Protein AF-A0A359M001-F1 (afdb_monomer)

Radius of gyration: 18.65 Å; Cα contacts (8 Å, |Δi|>4): 215; chains: 1; bounding box: 52×40×59 Å

Secondary structure (DSSP, 8-state):
--HHHHHHHHHHHHHHHHHHHHHHT----SHHHHHHHHHHHHHHHHHHHHHHHHHHHHHHH-TTHHHHHHHTHHHHHHHHHHHHHHHHHHHHH-TTTHHHHHHHHHHHHHHHHHHHHHHTTHHHHTTGGGGGGG-HHHHHHHHHHHHHHHHHHHHHHH------SHHHHHHHHHHHHHHHHHHHHHHHHHHHHHHHHHTPPTT--

Structure (mmCIF, N/CA/C/O backbone):
data_AF-A0A359M001-F1
#
_entry.id   AF-A0A359M001-F1
#
loop_
_atom_site.group_PDB
_atom_site.id
_atom_site.type_symbol
_atom_site.label_atom_id
_atom_site.label_alt_id
_atom_site.label_comp_id
_atom_site.label_asym_id
_atom_site.label_entity_id
_atom_site.label_seq_id
_atom_site.pdbx_PDB_ins_code
_atom_site.Cartn_x
_atom_site.Cartn_y
_atom_site.Cartn_z
_atom_site.occupancy
_atom_site.B_iso_or_equiv
_atom_site.auth_seq_id
_atom_site.auth_comp_id
_atom_site.auth_asym_id
_atom_site.auth_atom_id
_atom_site.pdbx_PDB_model_num
ATOM 1 N N . MET A 1 1 ? -17.999 -0.613 -2.189 1.00 66.75 1 MET A N 1
ATOM 2 C CA . MET A 1 1 ? -16.845 0.296 -2.366 1.00 66.75 1 MET A CA 1
ATOM 3 C C . MET A 1 1 ? -17.350 1.522 -3.107 1.00 66.75 1 MET A C 1
ATOM 5 O O . MET A 1 1 ? -18.042 1.337 -4.099 1.00 66.75 1 MET A O 1
ATOM 9 N N . THR A 1 2 ? -17.122 2.743 -2.617 1.00 82.50 2 THR A N 1
ATOM 10 C CA . THR A 1 2 ? -17.603 3.950 -3.314 1.00 82.50 2 THR A CA 1
ATOM 11 C C . THR A 1 2 ? -16.672 4.276 -4.484 1.00 82.50 2 THR A C 1
ATOM 13 O O . THR A 1 2 ? -15.452 4.200 -4.342 1.00 82.50 2 THR A O 1
ATOM 16 N N . LYS A 1 3 ? -17.233 4.655 -5.643 1.00 86.25 3 LYS A N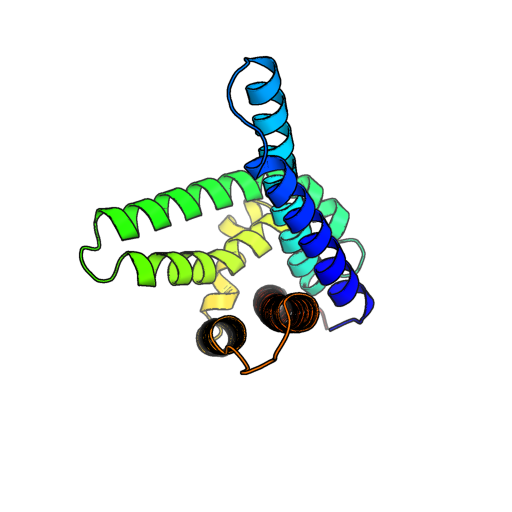 1
ATOM 17 C CA . LYS A 1 3 ? -16.453 4.996 -6.853 1.00 86.25 3 LYS A CA 1
ATOM 18 C C . LYS A 1 3 ? -15.385 6.062 -6.567 1.00 86.25 3 LYS A C 1
ATOM 20 O O . LYS A 1 3 ? -14.255 5.945 -7.021 1.00 86.25 3 LYS A O 1
ATOM 25 N N . ARG A 1 4 ? -15.735 7.057 -5.744 1.00 86.00 4 ARG A N 1
ATOM 26 C CA . ARG A 1 4 ? -14.845 8.151 -5.320 1.00 86.00 4 ARG A CA 1
ATOM 27 C C . ARG A 1 4 ? -13.606 7.669 -4.562 1.00 86.00 4 ARG A C 1
ATOM 29 O O . ARG A 1 4 ? -12.516 8.143 -4.840 1.00 86.00 4 ARG A O 1
ATOM 36 N N . LEU A 1 5 ? -13.767 6.728 -3.632 1.00 84.62 5 LEU A N 1
ATOM 37 C CA . LEU A 1 5 ? -12.661 6.207 -2.824 1.00 84.62 5 LEU A CA 1
ATOM 38 C C . LEU A 1 5 ? -11.684 5.395 -3.678 1.00 84.62 5 LEU A C 1
ATOM 40 O O . LEU A 1 5 ? -10.474 5.549 -3.553 1.00 84.62 5 LEU A O 1
ATOM 44 N N . TRP A 1 6 ? -12.220 4.559 -4.570 1.00 88.44 6 TRP A N 1
ATOM 45 C CA . TRP A 1 6 ? -11.399 3.805 -5.514 1.00 88.44 6 TRP A CA 1
ATOM 46 C C . TRP A 1 6 ? -10.626 4.738 -6.448 1.00 88.44 6 TRP A C 1
ATOM 48 O O . TRP A 1 6 ? -9.433 4.544 -6.640 1.00 88.44 6 TRP A O 1
ATOM 58 N N . LEU A 1 7 ? -11.273 5.789 -6.965 1.00 89.12 7 LEU A N 1
ATOM 59 C CA . LEU A 1 7 ? -10.617 6.757 -7.842 1.00 89.12 7 LEU A CA 1
ATOM 60 C C . LEU A 1 7 ? -9.532 7.554 -7.104 1.00 89.12 7 LEU A C 1
ATOM 62 O O . LEU A 1 7 ? -8.444 7.726 -7.640 1.00 89.12 7 LEU A O 1
ATOM 66 N N . ALA A 1 8 ? -9.782 7.967 -5.857 1.00 87.62 8 ALA A N 1
ATOM 67 C CA . ALA A 1 8 ? -8.770 8.608 -5.016 1.00 87.62 8 ALA A CA 1
ATOM 68 C C . ALA A 1 8 ? -7.552 7.698 -4.791 1.00 87.62 8 ALA A C 1
ATOM 70 O O . ALA A 1 8 ? -6.419 8.156 -4.881 1.00 87.62 8 ALA A O 1
ATOM 71 N N . GLN A 1 9 ? -7.777 6.402 -4.564 1.00 87.31 9 GLN A N 1
ATOM 72 C CA . GLN A 1 9 ? -6.713 5.405 -4.442 1.00 87.31 9 GLN A CA 1
ATOM 73 C C . GLN A 1 9 ? -5.961 5.183 -5.757 1.00 87.31 9 GLN A C 1
ATOM 75 O O . GLN A 1 9 ? -4.734 5.167 -5.760 1.00 87.31 9 GLN A O 1
ATOM 80 N N . ALA A 1 10 ? -6.667 5.051 -6.878 1.00 86.75 10 ALA A N 1
ATOM 81 C CA . ALA A 1 10 ? -6.055 4.840 -8.185 1.00 86.75 10 ALA A CA 1
ATOM 82 C C . ALA A 1 10 ? -5.212 6.044 -8.629 1.00 86.75 10 ALA A C 1
ATOM 84 O O . ALA A 1 10 ? -4.085 5.862 -9.083 1.00 86.75 10 ALA A O 1
ATOM 85 N N . VAL A 1 11 ? -5.729 7.264 -8.462 1.00 90.31 11 VAL A N 1
ATOM 86 C CA . VAL A 1 11 ? -5.010 8.503 -8.795 1.00 90.31 11 VAL A CA 1
ATOM 87 C C . VAL A 1 11 ? -3.874 8.750 -7.805 1.00 90.31 11 VAL A C 1
ATOM 89 O O . VAL A 1 11 ? -2.756 9.024 -8.224 1.00 90.31 11 VAL A O 1
ATOM 92 N N . GLY A 1 12 ? -4.125 8.599 -6.502 1.00 88.12 12 GLY A N 1
ATOM 93 C CA . GLY A 1 12 ? -3.117 8.794 -5.461 1.00 88.12 12 GLY A CA 1
ATOM 94 C C . GLY A 1 12 ? -1.917 7.863 -5.626 1.00 88.12 12 GLY A C 1
ATOM 95 O O . GLY A 1 12 ? -0.785 8.335 -5.644 1.00 88.12 12 GLY A O 1
ATOM 96 N N . ASN A 1 13 ? -2.148 6.563 -5.836 1.00 87.38 13 ASN A N 1
ATOM 97 C CA . ASN A 1 13 ? -1.062 5.610 -6.086 1.00 87.38 13 ASN A CA 1
ATOM 98 C C . ASN A 1 13 ? -0.334 5.886 -7.412 1.00 87.38 13 ASN A C 1
ATOM 100 O O . ASN A 1 13 ? 0.868 5.658 -7.488 1.00 87.38 13 ASN A O 1
ATOM 104 N N . ALA A 1 14 ? -1.010 6.423 -8.435 1.00 87.31 14 ALA A N 1
ATOM 105 C CA . ALA A 1 14 ? -0.371 6.749 -9.710 1.00 87.31 14 ALA A CA 1
ATOM 106 C C . ALA A 1 14 ? 0.551 7.967 -9.566 1.00 87.31 14 ALA A C 1
ATOM 108 O O . ALA A 1 14 ? 1.674 7.954 -10.065 1.00 87.31 14 ALA A O 1
ATOM 109 N N . LEU A 1 15 ? 0.109 8.989 -8.826 1.00 90.94 15 LEU A N 1
ATOM 110 C CA . LEU A 1 15 ? 0.936 10.144 -8.478 1.00 90.94 15 LEU A CA 1
ATOM 111 C C . LEU A 1 15 ? 2.137 9.729 -7.624 1.00 90.94 15 LEU A C 1
ATOM 113 O O . LEU A 1 15 ? 3.252 10.161 -7.894 1.00 90.94 15 LEU A O 1
ATOM 117 N N . LEU A 1 16 ? 1.927 8.852 -6.639 1.00 87.81 16 LEU A N 1
ATOM 118 C CA . LEU A 1 16 ? 3.002 8.298 -5.813 1.00 87.81 16 LEU A CA 1
ATOM 119 C C . LEU A 1 16 ? 3.996 7.472 -6.631 1.00 87.81 16 LEU A C 1
ATOM 121 O O . LEU A 1 16 ? 5.196 7.595 -6.415 1.00 87.81 16 LEU A O 1
ATOM 125 N N . ALA A 1 17 ? 3.521 6.674 -7.588 1.00 85.00 17 ALA A N 1
ATOM 126 C CA . ALA A 1 17 ? 4.381 5.923 -8.495 1.00 85.00 17 ALA A CA 1
ATOM 127 C C . ALA A 1 17 ? 5.192 6.854 -9.407 1.00 85.00 17 ALA A C 1
ATOM 129 O O . ALA A 1 17 ? 6.388 6.639 -9.581 1.00 85.00 17 ALA A O 1
ATOM 130 N N . GLY A 1 18 ? 4.576 7.915 -9.938 1.00 86.56 18 GLY A N 1
ATOM 131 C CA . GLY A 1 18 ? 5.282 8.947 -10.702 1.00 86.56 18 GLY A CA 1
ATOM 132 C C . GLY A 1 18 ? 6.333 9.675 -9.861 1.00 86.56 18 GLY A C 1
ATOM 133 O O . GLY A 1 18 ? 7.456 9.877 -10.314 1.00 86.56 18 GLY A O 1
ATOM 134 N N . LEU A 1 19 ? 6.008 9.997 -8.608 1.00 88.12 19 LEU A N 1
ATOM 135 C CA . LEU A 1 19 ? 6.945 10.611 -7.671 1.00 88.12 19 LEU A CA 1
ATOM 136 C C . LEU A 1 19 ? 8.107 9.670 -7.332 1.00 88.12 19 LEU A C 1
ATOM 138 O O . LEU A 1 19 ? 9.255 10.098 -7.326 1.00 88.12 19 LEU A O 1
ATOM 142 N N . ALA A 1 20 ? 7.823 8.386 -7.104 1.00 83.50 20 ALA A N 1
ATOM 143 C CA . ALA A 1 20 ? 8.833 7.361 -6.864 1.00 83.50 20 ALA A CA 1
ATOM 144 C C . ALA A 1 20 ? 9.723 7.133 -8.095 1.00 83.50 20 ALA A C 1
ATOM 146 O O . ALA A 1 20 ? 10.922 6.932 -7.950 1.00 83.50 20 ALA A O 1
ATOM 147 N N . TRP A 1 21 ? 9.165 7.210 -9.305 1.00 85.00 21 TRP A N 1
ATOM 148 C CA . TRP A 1 21 ? 9.941 7.151 -10.542 1.00 85.00 21 TRP A CA 1
ATOM 149 C C . TRP A 1 21 ? 10.928 8.317 -10.645 1.00 85.00 21 TRP A C 1
ATOM 151 O O . TRP A 1 21 ? 12.108 8.100 -10.904 1.00 85.00 21 TRP A O 1
ATOM 161 N N . VAL A 1 22 ? 10.461 9.546 -10.393 1.00 86.75 22 VAL A N 1
ATOM 162 C CA . VAL A 1 22 ? 11.329 10.734 -10.352 1.00 86.75 22 VAL A CA 1
ATOM 163 C C . VAL A 1 22 ? 12.397 10.577 -9.274 1.00 86.75 22 VAL A C 1
ATOM 165 O O . VAL A 1 22 ? 13.566 10.832 -9.534 1.00 86.75 22 VAL A O 1
ATOM 168 N N . TRP A 1 23 ? 12.005 10.107 -8.090 1.00 85.12 23 TRP A N 1
ATOM 169 C CA . TRP A 1 23 ? 12.902 9.869 -6.965 1.00 85.12 23 TRP A CA 1
ATOM 170 C C . TRP A 1 23 ? 14.027 8.880 -7.298 1.00 85.12 23 TRP A C 1
ATOM 172 O O . TRP A 1 23 ? 15.185 9.176 -7.032 1.00 85.12 23 TRP A O 1
ATOM 182 N N . LEU A 1 24 ? 13.707 7.747 -7.933 1.00 83.88 24 LEU A N 1
ATOM 183 C CA . LEU A 1 24 ? 14.686 6.728 -8.335 1.00 83.88 24 LEU A CA 1
ATOM 184 C C . LEU A 1 24 ? 15.579 7.161 -9.508 1.00 83.88 24 LEU A C 1
ATOM 186 O O . LEU A 1 24 ? 16.625 6.557 -9.730 1.00 83.88 24 LEU A O 1
ATOM 190 N N . GLY A 1 25 ? 15.158 8.163 -10.282 1.00 82.88 25 GLY A N 1
ATOM 191 C CA . GLY A 1 25 ? 15.925 8.706 -11.404 1.00 82.88 25 GLY A CA 1
ATOM 192 C C . GLY A 1 25 ? 16.955 9.767 -11.009 1.00 82.88 25 GLY A C 1
ATOM 193 O O . GLY A 1 25 ? 17.728 10.197 -11.865 1.00 82.88 25 GLY A O 1
ATOM 194 N N . LEU A 1 26 ? 16.967 10.213 -9.750 1.00 83.75 26 LEU A N 1
ATOM 195 C CA . LEU A 1 26 ? 17.959 11.164 -9.256 1.00 83.75 26 LEU A CA 1
ATOM 196 C C . LEU A 1 26 ? 19.292 10.451 -9.007 1.00 83.75 26 LEU A C 1
ATOM 198 O O . LEU A 1 26 ? 19.346 9.430 -8.328 1.00 83.75 26 LEU A O 1
ATOM 202 N N . GLY A 1 27 ? 20.374 10.996 -9.563 1.00 74.31 27 GLY A N 1
ATOM 203 C CA . GLY A 1 27 ? 21.730 10.581 -9.209 1.00 74.31 27 GLY A CA 1
ATOM 204 C C . GLY A 1 27 ? 22.169 11.237 -7.901 1.00 74.31 27 GLY A C 1
ATOM 205 O O . GLY A 1 27 ? 21.876 12.409 -7.683 1.00 74.31 27 GLY A O 1
ATOM 206 N N . ASP A 1 28 ? 22.893 10.501 -7.058 1.00 75.62 28 ASP A N 1
ATOM 207 C CA . ASP A 1 28 ? 23.444 11.000 -5.791 1.00 75.62 28 ASP A CA 1
ATOM 208 C C . ASP A 1 28 ? 24.873 11.546 -5.994 1.00 75.62 28 ASP A C 1
ATOM 210 O O . ASP A 1 28 ? 25.845 11.000 -5.472 1.00 75.62 28 ASP A O 1
ATOM 214 N N . ALA A 1 29 ? 25.027 12.595 -6.807 1.00 79.00 29 ALA A N 1
ATOM 215 C CA . ALA A 1 29 ? 26.331 13.217 -7.069 1.00 79.00 29 ALA A CA 1
ATOM 216 C C . ALA A 1 29 ? 26.629 14.397 -6.126 1.00 79.00 29 ALA A C 1
ATOM 218 O O . ALA A 1 29 ? 27.790 14.672 -5.824 1.00 79.00 29 ALA A O 1
ATOM 219 N N . GLU A 1 30 ? 25.594 15.088 -5.639 1.00 88.00 30 GLU A N 1
ATOM 220 C CA . GLU A 1 30 ? 25.725 16.314 -4.847 1.00 88.00 30 GLU A CA 1
ATOM 221 C C . GLU A 1 30 ? 24.838 16.316 -3.588 1.00 88.00 30 GLU A C 1
ATOM 223 O O . GLU A 1 30 ? 23.773 15.704 -3.532 1.00 88.00 30 GLU A O 1
ATOM 228 N N . ILE A 1 31 ? 25.245 17.065 -2.555 1.00 87.31 31 ILE A N 1
ATOM 229 C CA . ILE A 1 31 ? 24.546 17.113 -1.252 1.00 87.31 31 ILE A CA 1
ATOM 230 C C . ILE A 1 31 ? 23.104 17.636 -1.377 1.00 87.31 31 ILE A C 1
ATOM 232 O O . ILE A 1 31 ? 22.208 17.169 -0.675 1.00 87.31 31 ILE A O 1
ATOM 236 N N . TRP A 1 32 ? 22.839 18.589 -2.275 1.00 82.31 32 TRP A N 1
ATOM 237 C CA . TRP A 1 32 ? 21.470 19.071 -2.489 1.00 82.31 32 TRP A CA 1
ATOM 238 C C . TRP A 1 32 ? 20.588 18.010 -3.165 1.00 82.31 32 TRP A C 1
ATOM 240 O O . TRP A 1 32 ? 19.391 17.961 -2.887 1.00 82.31 32 TRP A O 1
ATOM 250 N N . GLN A 1 33 ? 21.168 17.124 -3.988 1.00 82.25 33 GLN A N 1
ATOM 251 C CA . GLN A 1 33 ? 20.448 15.987 -4.568 1.00 82.25 33 GLN A CA 1
ATOM 252 C C . GLN A 1 33 ? 20.047 15.010 -3.465 1.00 82.25 33 GLN A C 1
ATOM 254 O O . GLN A 1 33 ? 18.887 14.619 -3.421 1.00 82.25 33 GLN A O 1
ATOM 259 N N . LEU A 1 34 ? 20.927 14.743 -2.489 1.00 82.50 34 LEU A N 1
ATOM 260 C CA . LEU A 1 34 ? 20.574 13.961 -1.295 1.00 82.50 34 LEU A CA 1
ATOM 261 C C . LEU A 1 34 ? 19.403 14.583 -0.520 1.00 82.50 34 LEU A C 1
ATOM 263 O O . LEU A 1 34 ? 18.500 13.867 -0.085 1.00 82.50 34 LEU A O 1
ATOM 267 N N . ALA A 1 35 ? 19.382 15.911 -0.363 1.00 86.31 35 ALA A N 1
ATOM 268 C CA . ALA A 1 35 ? 18.279 16.599 0.306 1.00 86.31 35 ALA A CA 1
ATOM 269 C C . ALA A 1 35 ? 16.952 16.444 -0.461 1.00 86.31 35 ALA A C 1
ATOM 271 O O . ALA A 1 35 ? 15.920 16.152 0.147 1.00 86.31 35 ALA A O 1
ATOM 272 N N . ILE A 1 36 ? 16.967 16.575 -1.791 1.00 84.38 36 ILE A N 1
ATOM 273 C CA . ILE A 1 36 ? 15.779 16.357 -2.631 1.00 84.38 36 ILE A CA 1
ATOM 274 C C . ILE A 1 36 ? 15.335 14.896 -2.586 1.00 84.38 36 ILE A C 1
ATOM 276 O O . ILE A 1 36 ? 14.148 14.630 -2.401 1.00 84.38 36 ILE A O 1
ATOM 280 N N . THR A 1 37 ? 16.267 13.952 -2.692 1.00 84.19 37 THR A N 1
ATOM 281 C CA . THR A 1 37 ? 16.011 12.515 -2.566 1.00 84.19 37 THR A CA 1
ATOM 282 C C . THR A 1 37 ? 15.359 12.204 -1.216 1.00 84.19 37 THR A C 1
ATOM 284 O O . THR A 1 37 ? 14.370 11.473 -1.165 1.00 84.19 37 THR A O 1
ATOM 287 N N . ALA A 1 38 ? 15.824 12.807 -0.120 1.00 83.81 38 ALA A N 1
ATOM 288 C CA . ALA A 1 38 ? 15.216 12.638 1.198 1.00 83.81 38 ALA A CA 1
ATOM 289 C C . ALA A 1 38 ? 13.784 13.201 1.265 1.00 83.81 38 ALA A C 1
ATOM 291 O O . ALA A 1 38 ? 12.882 12.531 1.773 1.00 83.81 38 ALA A O 1
ATOM 292 N N . VAL A 1 39 ? 13.551 14.402 0.725 1.00 86.81 39 VAL A N 1
ATOM 293 C CA . VAL A 1 39 ? 12.217 15.027 0.694 1.00 86.81 39 VAL A CA 1
ATOM 294 C C . VAL A 1 39 ? 11.244 14.207 -0.153 1.00 86.81 39 VAL A C 1
ATOM 296 O O . VAL A 1 39 ? 10.137 13.919 0.301 1.00 86.81 39 VAL A O 1
ATOM 299 N N . LEU A 1 40 ? 11.649 13.779 -1.351 1.00 81.06 40 LEU A N 1
ATOM 300 C CA . LEU A 1 40 ? 10.820 12.960 -2.236 1.00 81.06 40 LEU A CA 1
ATOM 301 C C . LEU A 1 40 ? 10.502 11.601 -1.614 1.00 81.06 40 LEU A C 1
ATOM 303 O O . LEU A 1 40 ? 9.340 11.197 -1.603 1.00 81.06 40 LEU A O 1
ATOM 307 N N . GLY A 1 41 ? 11.499 10.932 -1.031 1.00 78.50 41 GLY A N 1
ATOM 308 C CA . GLY A 1 41 ? 11.294 9.684 -0.300 1.00 78.50 41 GLY A CA 1
ATOM 309 C C . GLY A 1 41 ? 10.291 9.857 0.843 1.00 78.50 41 GLY A C 1
ATOM 310 O O . GLY A 1 41 ? 9.350 9.070 0.972 1.00 78.50 41 GLY A O 1
ATOM 311 N N . LEU A 1 42 ? 10.418 10.936 1.625 1.00 84.19 42 LEU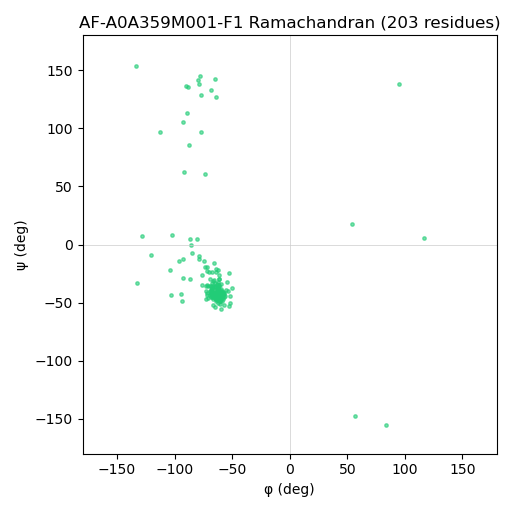 A N 1
ATOM 312 C CA . LEU A 1 42 ? 9.471 11.250 2.692 1.00 84.19 42 LEU A CA 1
ATOM 313 C C . LEU A 1 42 ? 8.063 11.499 2.143 1.00 84.19 42 LEU A C 1
ATOM 315 O O . LEU A 1 42 ? 7.102 10.975 2.697 1.00 84.19 42 LEU A O 1
ATOM 319 N N . MET A 1 43 ? 7.920 12.245 1.046 1.00 82.94 43 MET A N 1
ATOM 320 C CA . MET A 1 43 ? 6.625 12.486 0.402 1.00 82.94 43 MET A CA 1
ATOM 321 C C . MET A 1 43 ? 5.980 11.190 -0.100 1.00 82.94 43 MET A C 1
ATOM 323 O O . MET A 1 43 ? 4.783 10.993 0.117 1.00 82.94 43 MET A O 1
ATOM 327 N N . VAL A 1 44 ? 6.755 10.289 -0.715 1.00 80.06 44 VAL A N 1
ATOM 328 C CA . VAL A 1 44 ? 6.263 8.981 -1.173 1.00 80.06 44 VAL A CA 1
ATOM 329 C C . VAL A 1 44 ? 5.762 8.157 0.012 1.00 80.06 44 VAL A C 1
ATOM 331 O O . VAL A 1 44 ? 4.644 7.636 -0.022 1.00 80.06 44 VAL A O 1
ATOM 334 N N . VAL A 1 45 ? 6.552 8.068 1.084 1.00 80.44 45 VAL A N 1
ATOM 335 C CA . VAL A 1 45 ? 6.203 7.297 2.285 1.00 80.44 45 VAL A CA 1
ATOM 336 C C . VAL A 1 45 ? 4.982 7.891 2.985 1.00 80.44 45 VAL A C 1
ATOM 338 O O . VAL A 1 45 ? 3.993 7.194 3.207 1.00 80.44 45 VAL A O 1
ATOM 341 N N . CYS A 1 46 ? 5.016 9.184 3.298 1.00 82.19 46 CYS A N 1
ATOM 342 C CA . CYS A 1 46 ? 3.933 9.896 3.968 1.00 82.19 46 CYS A CA 1
ATOM 343 C C . CYS A 1 46 ? 2.641 9.861 3.152 1.00 82.19 46 CYS A C 1
ATOM 345 O O . CYS A 1 46 ? 1.584 9.534 3.688 1.00 82.19 46 CYS A O 1
ATOM 347 N N . GLY A 1 47 ? 2.717 10.139 1.850 1.00 84.44 47 GLY A N 1
ATOM 348 C CA . GLY A 1 47 ? 1.561 10.090 0.963 1.00 84.44 47 GLY A CA 1
ATOM 349 C C . GLY A 1 47 ? 0.973 8.683 0.870 1.00 84.44 47 GLY A C 1
ATOM 350 O O . GLY A 1 47 ? -0.244 8.532 0.963 1.00 84.44 47 GLY A O 1
ATOM 351 N N . SER A 1 48 ? 1.819 7.650 0.801 1.00 82.88 48 SER A N 1
ATOM 352 C CA . SER A 1 48 ? 1.373 6.254 0.861 1.00 82.88 48 SER A CA 1
ATOM 353 C C . SER A 1 48 ? 0.637 5.980 2.170 1.00 82.88 48 SER A C 1
ATOM 355 O O . SER A 1 48 ? -0.517 5.556 2.161 1.00 82.88 48 SER A O 1
ATOM 357 N N . LEU A 1 49 ? 1.265 6.242 3.318 1.00 82.25 49 LEU A N 1
ATOM 358 C CA . LEU A 1 49 ? 0.668 5.992 4.632 1.00 82.25 49 LEU A CA 1
ATOM 359 C C . LEU A 1 49 ? -0.653 6.745 4.817 1.00 82.25 49 LEU A C 1
ATOM 361 O O . LEU A 1 49 ? -1.622 6.167 5.310 1.00 82.25 49 LEU A O 1
ATOM 365 N N . TRP A 1 50 ? -0.725 7.995 4.362 1.00 85.31 50 TRP A N 1
ATOM 366 C CA . TRP A 1 50 ? -1.943 8.794 4.405 1.00 85.31 50 TRP A CA 1
ATOM 367 C C . TRP A 1 50 ? -3.060 8.208 3.533 1.00 85.31 50 TRP A C 1
ATOM 369 O O . TRP A 1 50 ? -4.190 8.072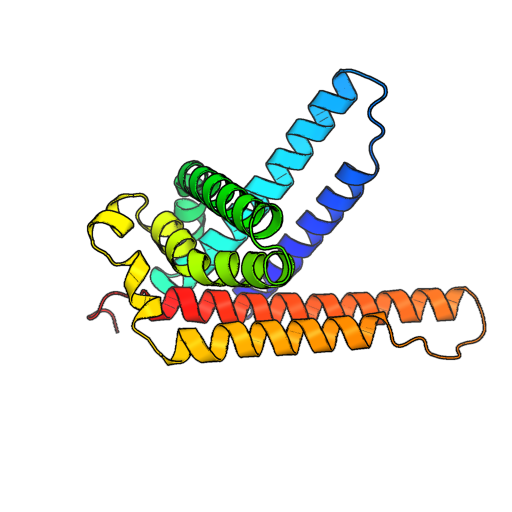 4.002 1.00 85.31 50 TRP A O 1
ATOM 379 N N . LEU A 1 51 ? -2.754 7.794 2.301 1.00 86.19 51 LEU A N 1
ATOM 380 C CA . LEU A 1 51 ? -3.719 7.197 1.374 1.00 86.19 51 LEU A CA 1
ATOM 381 C C . LEU A 1 51 ? -4.308 5.891 1.944 1.00 86.19 51 LEU A C 1
ATOM 383 O O . LEU A 1 51 ? -5.527 5.674 1.939 1.00 86.19 51 LEU A O 1
ATOM 387 N N . HIS A 1 52 ? -3.444 5.041 2.509 1.00 82.94 52 HIS A N 1
ATOM 388 C CA . HIS A 1 52 ? -3.820 3.787 3.164 1.00 82.94 52 HIS A CA 1
ATOM 389 C C . HIS A 1 52 ? -4.628 4.020 4.443 1.00 82.94 52 HIS A C 1
ATOM 391 O O . HIS A 1 52 ? -5.730 3.480 4.593 1.00 82.94 52 HIS A O 1
ATOM 397 N N . GLY A 1 53 ? -4.112 4.862 5.341 1.00 80.19 53 GLY A N 1
ATOM 398 C CA . GLY A 1 53 ? -4.754 5.233 6.598 1.00 80.19 53 GLY A CA 1
ATOM 399 C C . GLY A 1 53 ? -6.122 5.866 6.371 1.00 80.19 53 GLY A C 1
ATOM 400 O O . GLY A 1 53 ? -7.102 5.446 6.981 1.00 80.19 53 GLY A O 1
ATOM 401 N N . GLY A 1 54 ? -6.219 6.801 5.424 1.00 82.94 54 GLY A N 1
ATOM 402 C CA . GLY A 1 54 ? -7.455 7.492 5.057 1.00 82.94 54 GLY A CA 1
ATOM 403 C C . GLY A 1 54 ? -8.513 6.546 4.503 1.00 82.94 54 GLY A C 1
ATOM 404 O O . GLY A 1 54 ? -9.698 6.700 4.792 1.00 82.94 54 GLY A O 1
ATOM 405 N N . THR A 1 55 ? -8.098 5.501 3.789 1.00 84.62 55 THR A N 1
ATOM 406 C CA . THR A 1 55 ? -9.007 4.480 3.254 1.00 84.62 55 THR A CA 1
ATOM 407 C C . THR A 1 55 ? -9.541 3.558 4.338 1.00 84.62 55 THR A C 1
ATOM 409 O O . THR A 1 55 ? -10.754 3.363 4.429 1.00 84.62 55 THR A O 1
ATOM 412 N N . MET A 1 56 ? -8.671 3.049 5.212 1.00 79.94 56 MET A N 1
ATOM 413 C CA . MET A 1 56 ? -9.096 2.241 6.360 1.00 79.94 56 MET A CA 1
ATOM 414 C C . MET A 1 56 ? -10.004 3.041 7.297 1.00 79.94 56 MET A C 1
ATOM 416 O O . MET A 1 56 ? -11.064 2.563 7.706 1.00 79.94 56 MET A O 1
ATOM 420 N N . ALA A 1 57 ? -9.627 4.289 7.576 1.00 79.12 57 ALA A N 1
ATOM 421 C CA . ALA A 1 57 ? -10.408 5.198 8.391 1.00 79.12 57 ALA A CA 1
ATOM 422 C C . ALA A 1 57 ? -11.750 5.544 7.721 1.00 79.12 57 ALA A C 1
ATOM 424 O O . ALA A 1 57 ? -12.759 5.605 8.413 1.00 79.12 57 ALA A O 1
ATOM 425 N N . SER A 1 58 ? -11.816 5.677 6.391 1.00 82.12 58 SER A N 1
ATOM 426 C CA . SER A 1 58 ? -13.077 5.922 5.669 1.00 82.12 58 SER A CA 1
ATOM 427 C C . SER A 1 58 ? -14.068 4.770 5.823 1.00 82.12 58 SER A C 1
ATOM 429 O O . SER A 1 58 ? -15.265 5.000 5.985 1.00 82.12 58 SER A O 1
ATOM 431 N N . PHE A 1 59 ? -13.583 3.524 5.817 1.00 78.94 59 PHE A N 1
ATOM 432 C CA . PHE A 1 59 ? -14.427 2.350 6.051 1.00 78.94 59 PHE A CA 1
ATOM 433 C C . PHE A 1 59 ? -14.856 2.180 7.516 1.00 78.94 59 PHE A C 1
ATOM 435 O O . PHE A 1 59 ? -15.836 1.480 7.766 1.00 78.94 59 PHE A O 1
ATOM 442 N N . ARG A 1 60 ? -14.157 2.814 8.469 1.00 74.00 60 ARG A N 1
ATOM 443 C CA . ARG A 1 60 ? -14.493 2.791 9.905 1.00 74.00 60 ARG A CA 1
ATOM 444 C C . ARG A 1 60 ? -15.353 3.973 10.359 1.00 74.00 60 ARG A C 1
ATOM 446 O O . ARG A 1 60 ? -16.268 3.770 11.146 1.00 74.00 60 ARG A O 1
ATOM 453 N N . LEU A 1 61 ? -15.041 5.184 9.897 1.00 73.62 61 LEU A N 1
ATOM 454 C CA . LEU A 1 61 ? -15.528 6.460 10.441 1.00 73.62 61 LEU A CA 1
ATOM 455 C C . LEU A 1 61 ? -16.307 7.319 9.426 1.00 73.62 61 LEU A C 1
ATOM 457 O O . LEU A 1 61 ? -16.883 8.332 9.811 1.00 73.62 61 LEU A O 1
ATOM 461 N N . GLY A 1 62 ? -16.326 6.957 8.139 1.00 73.88 62 GLY A N 1
ATOM 462 C CA . GLY A 1 62 ? -16.989 7.746 7.093 1.00 73.88 62 GLY A CA 1
ATOM 463 C C . GLY A 1 62 ? -16.139 8.903 6.540 1.00 73.88 62 GLY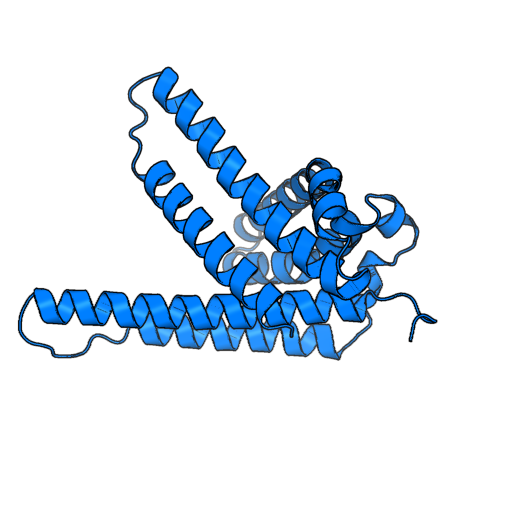 A C 1
ATOM 464 O O . GLY A 1 62 ? -14.912 8.850 6.541 1.00 73.88 62 GLY A O 1
ATOM 465 N N . ALA A 1 63 ? -16.780 9.946 5.999 1.00 62.91 63 ALA A N 1
ATOM 466 C CA . ALA A 1 63 ? -16.133 10.958 5.147 1.00 62.91 63 ALA A CA 1
ATOM 467 C C . ALA A 1 63 ? -15.096 11.867 5.850 1.00 62.91 63 ALA A C 1
ATOM 469 O O . ALA A 1 63 ? -14.190 12.373 5.193 1.00 62.91 63 ALA A O 1
ATOM 470 N N . THR A 1 64 ? -15.171 12.045 7.174 1.00 64.50 64 THR A N 1
ATOM 471 C CA . THR A 1 64 ? -14.257 12.905 7.965 1.00 64.50 64 THR A CA 1
ATOM 472 C C . THR A 1 64 ? -12.908 12.244 8.291 1.00 64.50 64 THR A C 1
ATOM 474 O O . THR A 1 64 ? -12.074 12.796 9.011 1.00 64.50 64 THR A O 1
ATOM 477 N N . ALA A 1 65 ? -12.673 11.050 7.753 1.00 71.31 65 ALA A N 1
ATOM 478 C CA . ALA A 1 65 ? -11.578 10.164 8.119 1.00 71.31 65 ALA A CA 1
ATOM 479 C C . ALA A 1 65 ? -10.190 10.558 7.581 1.00 71.31 65 ALA A C 1
ATOM 481 O O . ALA A 1 65 ? -9.176 10.220 8.191 1.00 71.31 65 ALA A O 1
ATOM 482 N N . TRP A 1 66 ? -10.125 11.283 6.463 1.00 76.81 66 TRP A N 1
ATOM 483 C CA . TRP A 1 66 ? -8.860 11.610 5.790 1.00 76.81 66 TRP A CA 1
ATOM 484 C C . TRP A 1 66 ? -7.989 12.585 6.589 1.00 76.81 66 TRP A C 1
ATOM 486 O O . TRP A 1 66 ? -6.769 12.433 6.623 1.00 76.81 66 TRP A O 1
ATOM 496 N N . GLY A 1 67 ? -8.611 13.541 7.289 1.00 76.50 67 GLY A N 1
ATOM 497 C CA . GLY A 1 67 ? -7.898 14.468 8.172 1.00 76.50 67 GLY A CA 1
ATOM 498 C C . GLY A 1 67 ? -7.301 13.769 9.395 1.00 76.50 67 GLY A C 1
ATOM 499 O O . GLY A 1 67 ? -6.163 14.034 9.767 1.00 76.50 67 GLY A O 1
ATOM 500 N N . ARG A 1 68 ? -8.016 12.797 9.980 1.00 73.75 68 ARG A N 1
ATOM 501 C CA . ARG A 1 68 ? -7.490 12.005 11.108 1.00 73.75 68 ARG A CA 1
ATOM 502 C C . ARG A 1 68 ? -6.327 11.111 10.692 1.00 73.75 68 ARG A C 1
ATOM 504 O O . ARG A 1 68 ? -5.355 11.013 11.431 1.00 73.75 68 ARG A O 1
ATOM 511 N N . ALA A 1 69 ? -6.389 10.532 9.494 1.00 76.88 69 ALA A N 1
ATOM 512 C CA . ALA A 1 69 ? -5.279 9.757 8.953 1.00 76.88 69 ALA A CA 1
ATOM 513 C C . ALA A 1 69 ? -4.006 10.603 8.773 1.00 76.88 69 ALA A C 1
ATOM 515 O O . ALA A 1 69 ? -2.912 10.100 9.010 1.00 76.88 69 ALA A O 1
ATOM 516 N N . ALA A 1 70 ? -4.138 11.887 8.414 1.00 80.44 70 ALA A N 1
ATOM 517 C CA . ALA A 1 70 ? -3.000 12.806 8.341 1.00 80.44 70 ALA A CA 1
ATOM 518 C C . ALA A 1 70 ? -2.406 13.097 9.730 1.00 80.44 70 ALA A C 1
ATOM 520 O O . ALA A 1 70 ? -1.193 13.142 9.887 1.00 80.44 70 ALA A O 1
ATOM 521 N N . LEU A 1 71 ? -3.239 13.223 10.765 1.00 80.44 71 LEU A N 1
ATOM 522 C CA . LEU A 1 71 ? -2.764 13.387 12.146 1.00 80.44 71 LEU A CA 1
ATOM 523 C C . LEU A 1 71 ? -2.116 12.111 12.707 1.00 80.44 71 LEU A C 1
ATOM 525 O O . LEU A 1 71 ? -1.298 12.175 13.621 1.00 80.44 71 LEU A O 1
ATOM 529 N N . ALA A 1 72 ? -2.462 10.948 12.154 1.00 80.81 72 ALA A N 1
ATOM 530 C CA . ALA A 1 72 ? -1.902 9.662 12.548 1.00 80.81 72 ALA A CA 1
ATOM 531 C C . ALA A 1 72 ? -0.580 9.312 11.842 1.00 80.81 72 ALA A C 1
ATOM 533 O O . ALA A 1 72 ? -0.003 8.263 12.134 1.00 80.81 72 ALA A O 1
ATOM 534 N N . LEU A 1 73 ? -0.075 10.171 10.948 1.00 83.94 73 LEU A N 1
ATOM 535 C CA . LEU A 1 73 ? 1.155 9.933 10.186 1.00 83.94 73 LEU A CA 1
ATOM 536 C C . LEU A 1 73 ? 2.364 9.544 11.053 1.00 83.94 73 LEU A C 1
ATOM 538 O O . LEU A 1 73 ? 3.025 8.569 10.700 1.00 83.94 73 LEU A O 1
ATOM 542 N N . PRO A 1 74 ? 2.636 10.201 12.203 1.00 84.56 74 PRO A N 1
ATOM 543 C CA . PRO A 1 74 ? 3.752 9.808 13.064 1.00 84.56 74 PRO A CA 1
ATOM 544 C C . PRO A 1 74 ? 3.629 8.360 13.550 1.00 84.56 74 PRO A C 1
ATOM 546 O O . PRO A 1 74 ? 4.599 7.609 13.546 1.00 84.56 74 PRO A O 1
ATOM 549 N N . TRP A 1 75 ? 2.416 7.925 13.896 1.00 80.69 75 TRP A N 1
ATOM 550 C CA . TRP A 1 75 ? 2.163 6.553 14.335 1.00 80.69 75 TRP A CA 1
ATOM 551 C C . TRP A 1 75 ? 2.256 5.549 13.190 1.00 80.69 75 TRP A C 1
ATOM 553 O O . TRP A 1 75 ? 2.728 4.431 13.387 1.00 80.69 75 TRP A O 1
ATOM 563 N N . LEU A 1 76 ? 1.842 5.948 11.989 1.00 79.88 76 LEU A N 1
ATOM 564 C CA . LEU A 1 76 ? 1.990 5.137 10.786 1.00 79.88 76 LEU A CA 1
ATOM 565 C C . LEU A 1 76 ? 3.461 4.978 10.377 1.00 79.88 76 LEU A C 1
ATOM 567 O O . LEU A 1 76 ? 3.839 3.910 9.906 1.00 79.88 76 LEU A O 1
ATOM 571 N N . LEU A 1 77 ? 4.299 5.992 10.609 1.00 84.12 77 LEU A N 1
ATOM 572 C CA . LEU A 1 77 ? 5.748 5.904 10.418 1.00 84.12 77 LEU A CA 1
ATOM 573 C C . LEU A 1 77 ? 6.389 4.945 11.426 1.00 84.12 77 LEU A C 1
ATOM 575 O O . LEU A 1 77 ? 7.194 4.103 11.035 1.00 84.12 77 LEU A O 1
ATOM 579 N N . VAL A 1 78 ? 5.986 5.009 12.700 1.00 83.69 78 VAL A N 1
ATOM 580 C CA . VAL A 1 78 ? 6.426 4.042 13.724 1.00 83.69 78 VAL A CA 1
ATOM 581 C C . VAL A 1 78 ? 6.010 2.620 13.341 1.00 83.69 78 VAL A C 1
ATOM 583 O O . VAL A 1 78 ? 6.815 1.694 13.428 1.00 83.69 78 VAL A O 1
ATOM 586 N N . TRP A 1 79 ? 4.776 2.439 12.863 1.00 84.06 79 TRP A N 1
ATOM 587 C CA . TRP A 1 79 ? 4.306 1.150 12.358 1.00 84.06 79 TRP A CA 1
ATOM 588 C C . TRP A 1 79 ? 5.131 0.665 11.165 1.00 84.06 79 TRP A C 1
ATOM 590 O O . TRP A 1 79 ? 5.528 -0.497 11.137 1.00 84.06 79 TRP A O 1
ATOM 600 N N . LEU A 1 80 ? 5.421 1.544 10.203 1.00 83.38 80 LEU A N 1
ATOM 601 C CA . LEU A 1 80 ? 6.206 1.199 9.023 1.00 83.38 80 LEU A CA 1
ATOM 602 C C . LEU A 1 80 ? 7.624 0.776 9.411 1.00 83.38 80 LEU A C 1
ATOM 604 O O . LEU A 1 80 ? 8.111 -0.234 8.913 1.00 83.38 80 LEU A O 1
ATOM 608 N N . ALA A 1 81 ? 8.260 1.504 10.331 1.00 84.69 81 ALA A N 1
ATOM 609 C CA . ALA A 1 81 ? 9.576 1.158 10.854 1.00 84.69 81 ALA A CA 1
ATOM 610 C C . ALA A 1 81 ? 9.564 -0.212 11.550 1.00 84.69 81 ALA A C 1
ATOM 612 O O . ALA A 1 81 ? 10.437 -1.042 11.296 1.00 84.69 81 ALA A O 1
ATOM 613 N N . ALA A 1 82 ? 8.543 -0.490 12.368 1.00 82.44 82 ALA A N 1
ATOM 614 C CA . ALA A 1 82 ? 8.384 -1.785 13.025 1.00 82.44 82 ALA A CA 1
ATOM 615 C C . ALA A 1 82 ? 8.146 -2.926 12.019 1.00 82.44 82 ALA A C 1
ATOM 617 O O . ALA A 1 82 ? 8.768 -3.983 12.122 1.00 82.44 82 ALA A O 1
ATOM 618 N N . ALA A 1 83 ? 7.287 -2.710 11.019 1.00 80.50 83 ALA A N 1
ATOM 619 C CA . ALA A 1 83 ? 7.008 -3.683 9.967 1.00 80.50 83 ALA A CA 1
ATOM 620 C C . ALA A 1 83 ? 8.251 -3.959 9.107 1.00 80.50 83 ALA A C 1
ATOM 622 O O . ALA A 1 83 ? 8.548 -5.116 8.813 1.00 80.50 83 ALA A O 1
ATOM 623 N N . ALA A 1 84 ? 9.010 -2.917 8.759 1.00 83.56 84 ALA A N 1
ATOM 624 C CA . ALA A 1 84 ? 10.262 -3.034 8.021 1.00 83.56 84 ALA A CA 1
ATOM 625 C C . ALA A 1 84 ? 11.325 -3.797 8.823 1.00 83.56 84 ALA A C 1
ATOM 627 O O . ALA A 1 84 ? 11.955 -4.705 8.285 1.00 83.56 84 ALA A O 1
ATOM 628 N N . ALA A 1 85 ? 11.483 -3.498 10.117 1.00 82.88 85 ALA A N 1
ATOM 629 C CA . ALA A 1 85 ? 12.404 -4.218 10.995 1.00 82.88 85 ALA A CA 1
ATOM 630 C C . ALA A 1 85 ? 12.030 -5.704 11.128 1.00 82.88 85 ALA A C 1
ATOM 632 O O . ALA A 1 85 ? 12.898 -6.575 11.054 1.00 82.88 85 ALA A O 1
ATOM 633 N N . ALA A 1 86 ? 10.737 -6.010 11.264 1.00 78.94 86 ALA A N 1
ATOM 634 C CA . ALA A 1 86 ? 10.253 -7.383 11.350 1.00 78.94 86 ALA A CA 1
ATOM 635 C C . ALA A 1 86 ? 10.428 -8.148 10.026 1.00 78.94 86 ALA A C 1
ATOM 637 O O . ALA A 1 86 ? 10.879 -9.294 10.032 1.00 78.94 86 ALA A O 1
ATOM 638 N N . ALA A 1 87 ? 10.138 -7.510 8.889 1.00 79.31 87 ALA A N 1
ATOM 639 C CA . ALA A 1 87 ? 10.390 -8.065 7.561 1.00 79.31 87 ALA A CA 1
ATOM 640 C C . ALA A 1 87 ? 11.887 -8.324 7.332 1.00 79.31 87 ALA A C 1
ATOM 642 O O . ALA A 1 87 ? 12.267 -9.396 6.860 1.00 79.31 87 ALA A O 1
ATOM 643 N N . TRP A 1 88 ? 12.744 -7.379 7.722 1.00 81.69 88 TRP A N 1
ATOM 644 C CA . TRP A 1 88 ? 14.193 -7.529 7.646 1.00 81.69 88 TRP A CA 1
ATOM 645 C C . TRP A 1 88 ? 14.689 -8.697 8.502 1.00 81.69 88 TRP A C 1
ATOM 647 O O . TRP A 1 88 ? 15.445 -9.533 8.011 1.00 81.69 88 TRP A O 1
ATOM 657 N N . GLY A 1 89 ? 14.204 -8.822 9.741 1.00 80.62 89 GLY A N 1
ATOM 658 C CA . GLY A 1 89 ? 14.494 -9.971 10.598 1.00 80.62 89 GLY A CA 1
ATOM 659 C C . GLY A 1 89 ? 14.040 -11.293 9.971 1.00 80.62 89 GLY A C 1
ATOM 660 O O . GLY A 1 89 ? 14.813 -12.249 9.917 1.00 80.62 89 GLY A O 1
ATOM 661 N N . ALA A 1 90 ? 12.824 -11.344 9.419 1.00 79.56 90 ALA A N 1
ATOM 662 C CA . ALA A 1 90 ? 12.312 -12.534 8.742 1.00 79.56 90 ALA A CA 1
ATOM 663 C C . ALA A 1 90 ? 13.212 -12.960 7.572 1.00 79.56 90 ALA A C 1
ATOM 665 O O . ALA A 1 90 ? 13.527 -14.141 7.447 1.00 79.56 90 ALA A O 1
ATOM 666 N N . ILE A 1 91 ? 13.682 -12.012 6.758 1.00 79.38 91 ILE A N 1
ATOM 667 C CA . ILE A 1 91 ? 14.607 -12.279 5.647 1.00 79.38 91 ILE A CA 1
ATOM 668 C C . ILE A 1 91 ? 15.985 -12.708 6.165 1.00 79.38 91 ILE A C 1
ATOM 670 O O . ILE A 1 91 ? 16.564 -13.670 5.664 1.00 79.38 91 ILE A O 1
ATOM 674 N N . ARG A 1 92 ? 16.519 -12.014 7.177 1.00 81.00 92 ARG A N 1
ATOM 675 C CA . ARG A 1 92 ? 17.876 -12.240 7.690 1.00 81.00 92 ARG A CA 1
ATOM 676 C C . ARG A 1 92 ? 18.025 -13.589 8.387 1.00 81.00 92 ARG A C 1
ATOM 678 O O . ARG A 1 92 ? 19.073 -14.224 8.246 1.00 81.00 92 ARG A O 1
ATOM 685 N N . TYR A 1 93 ? 17.008 -13.998 9.142 1.00 79.69 93 TYR A N 1
ATOM 686 C CA . TYR A 1 93 ? 17.041 -15.192 9.988 1.00 79.69 93 TYR A CA 1
ATOM 687 C C . TYR A 1 93 ? 16.261 -16.378 9.393 1.00 79.69 93 TYR A C 1
ATOM 689 O O . TYR A 1 93 ? 16.567 -17.529 9.701 1.00 79.69 93 TYR A O 1
ATOM 697 N N . GLY A 1 94 ? 15.304 -16.140 8.490 1.00 68.69 94 GLY A N 1
ATOM 698 C CA . GLY A 1 94 ? 14.553 -17.182 7.788 1.00 68.69 94 GLY A CA 1
ATOM 699 C C . GLY A 1 94 ? 15.254 -17.645 6.511 1.00 68.69 94 GLY A C 1
ATOM 700 O O . GLY A 1 94 ? 14.920 -17.175 5.428 1.00 68.69 94 GLY A O 1
ATOM 701 N N . ARG A 1 95 ? 16.189 -18.603 6.621 1.00 62.53 95 ARG A N 1
ATOM 702 C CA . ARG A 1 95 ? 17.068 -19.073 5.519 1.00 62.53 95 ARG A CA 1
ATOM 703 C C . ARG A 1 95 ? 16.358 -19.515 4.224 1.00 62.53 95 ARG A C 1
ATOM 705 O O . ARG A 1 95 ? 16.985 -19.483 3.173 1.00 62.53 95 ARG A O 1
ATOM 712 N N . THR A 1 96 ? 15.090 -19.923 4.280 1.00 67.25 96 THR A N 1
ATOM 713 C CA . THR A 1 96 ? 14.312 -20.389 3.108 1.00 67.25 96 THR A CA 1
ATOM 714 C C . THR A 1 96 ? 12.922 -19.762 3.005 1.00 67.25 96 THR A C 1
ATOM 716 O O . THR A 1 96 ? 12.445 -19.502 1.904 1.00 67.25 96 THR A O 1
ATOM 719 N N . ALA A 1 97 ? 12.272 -19.471 4.136 1.00 68.88 97 ALA A N 1
ATOM 720 C CA . ALA A 1 97 ? 10.924 -18.898 4.164 1.00 68.88 97 ALA A CA 1
ATOM 721 C C . ALA A 1 97 ? 10.898 -17.365 4.308 1.00 68.88 97 ALA A C 1
ATOM 723 O O . ALA A 1 97 ? 9.861 -16.754 4.063 1.00 68.88 97 ALA A O 1
ATOM 724 N N . GLY A 1 98 ? 12.012 -16.727 4.683 1.00 68.38 98 GLY A N 1
ATOM 725 C CA . GLY A 1 98 ? 12.075 -15.298 5.013 1.00 68.38 98 GLY A CA 1
ATOM 726 C C . GLY A 1 98 ? 11.475 -14.356 3.960 1.00 68.38 98 GLY A C 1
ATOM 727 O O . GLY A 1 98 ? 10.603 -13.557 4.311 1.00 68.38 98 GLY A O 1
ATOM 728 N N . PRO A 1 99 ? 11.849 -14.480 2.671 1.00 72.75 99 PRO A N 1
ATOM 729 C CA . PRO A 1 99 ? 11.299 -13.646 1.598 1.00 72.75 99 PRO A CA 1
ATOM 730 C C . PRO A 1 99 ? 9.784 -13.788 1.411 1.00 72.75 99 PRO A C 1
ATOM 732 O O . PRO A 1 99 ? 9.120 -12.834 1.018 1.00 72.75 99 PRO A O 1
ATOM 735 N N . TRP A 1 100 ? 9.228 -14.961 1.721 1.00 71.31 100 TRP A N 1
ATOM 736 C CA . TRP A 1 100 ? 7.797 -15.247 1.600 1.00 71.31 100 TRP A CA 1
ATOM 737 C C . TRP A 1 100 ? 7.013 -14.838 2.855 1.00 71.31 100 TRP A C 1
ATOM 739 O O . TRP A 1 100 ? 5.852 -14.443 2.763 1.00 71.31 100 TRP A O 1
ATOM 749 N N . LEU A 1 101 ? 7.651 -14.883 4.029 1.00 71.88 101 LEU A N 1
ATOM 750 C CA . LEU A 1 101 ? 7.059 -14.480 5.307 1.00 71.88 101 LEU A CA 1
ATOM 751 C C . LEU A 1 101 ? 6.978 -12.962 5.461 1.00 71.88 101 LEU A C 1
ATOM 753 O O . LEU A 1 101 ? 6.007 -12.469 6.024 1.00 71.88 101 LEU A O 1
ATOM 757 N N . ALA A 1 102 ? 7.957 -12.217 4.944 1.00 73.50 102 ALA A N 1
ATOM 758 C CA . ALA A 1 102 ? 7.987 -10.758 5.016 1.00 73.50 102 ALA A CA 1
ATOM 759 C C . ALA A 1 102 ? 6.698 -10.078 4.491 1.00 73.50 102 ALA A C 1
ATOM 761 O O . ALA A 1 102 ? 6.090 -9.314 5.247 1.00 73.50 102 ALA A O 1
ATOM 762 N N . PRO A 1 103 ? 6.204 -10.362 3.267 1.00 69.38 103 PRO A N 1
ATOM 763 C CA . PRO A 1 103 ? 4.959 -9.767 2.782 1.00 69.38 103 PRO A CA 1
ATOM 764 C C . PRO A 1 103 ? 3.737 -10.245 3.574 1.00 69.38 103 PRO A C 1
ATOM 766 O O . PRO A 1 103 ? 2.830 -9.454 3.829 1.00 69.38 103 PRO A O 1
ATOM 769 N N . LEU A 1 104 ? 3.719 -11.507 4.016 1.00 71.62 104 LEU A N 1
ATOM 770 C CA . LEU A 1 104 ? 2.632 -12.040 4.840 1.00 71.62 104 LEU A CA 1
ATOM 771 C C . LEU A 1 104 ? 2.555 -11.312 6.187 1.00 71.62 104 LEU A C 1
ATOM 773 O O . LEU A 1 104 ? 1.470 -10.992 6.661 1.00 71.62 104 LEU A O 1
ATOM 777 N N . LEU A 1 105 ? 3.708 -11.006 6.778 1.00 76.12 105 LEU A N 1
ATOM 778 C CA . LEU A 1 105 ? 3.822 -10.301 8.046 1.00 76.12 105 LEU A CA 1
ATOM 779 C C . LEU A 1 105 ? 3.360 -8.845 7.920 1.00 76.12 105 LEU A C 1
ATOM 781 O O . LEU A 1 105 ? 2.629 -8.361 8.777 1.00 76.12 105 LEU A O 1
ATOM 785 N N . VAL A 1 106 ? 3.686 -8.169 6.815 1.00 72.94 106 VAL A N 1
ATOM 786 C CA . VAL A 1 106 ? 3.142 -6.835 6.510 1.00 72.94 106 VAL A CA 1
ATOM 787 C C . VAL A 1 106 ? 1.620 -6.889 6.331 1.00 72.94 106 VAL A C 1
ATOM 789 O O . VAL A 1 106 ? 0.912 -6.067 6.913 1.00 72.94 106 VAL A O 1
ATOM 792 N N . LEU A 1 107 ? 1.105 -7.886 5.598 1.00 70.88 107 LEU A N 1
ATOM 793 C CA . LEU A 1 107 ? -0.336 -8.131 5.438 1.00 70.88 107 LEU A CA 1
ATOM 794 C C . LEU A 1 107 ? -1.040 -8.387 6.772 1.00 70.88 107 LEU A C 1
ATOM 796 O O . LEU A 1 107 ? -2.139 -7.884 7.005 1.00 70.88 107 LEU A O 1
ATOM 800 N N . LEU A 1 108 ? -0.390 -9.126 7.666 1.00 72.19 108 LEU A N 1
ATOM 801 C CA . LEU A 1 108 ? -0.869 -9.365 9.018 1.00 72.19 108 LEU A CA 1
ATOM 802 C C . LEU A 1 108 ? -0.834 -8.078 9.843 1.00 72.19 108 LEU A C 1
ATOM 804 O O . LEU A 1 108 ? -1.754 -7.846 10.600 1.00 72.19 108 LEU A O 1
ATOM 808 N N . LEU A 1 109 ? 0.145 -7.190 9.680 1.00 76.94 109 LEU A N 1
ATOM 809 C CA . LEU A 1 109 ? 0.239 -5.950 10.459 1.00 76.94 109 LEU A CA 1
ATOM 810 C C . LEU A 1 109 ? -0.694 -4.818 9.976 1.00 76.94 109 LEU A C 1
ATOM 812 O O . LEU A 1 109 ? -0.855 -3.823 10.685 1.00 76.94 109 LEU A O 1
ATOM 816 N N . LEU A 1 110 ? -1.347 -4.946 8.818 1.00 75.19 110 LEU A N 1
ATOM 817 C CA . LEU A 1 110 ? -2.265 -3.936 8.258 1.00 75.19 110 LEU A CA 1
ATOM 818 C C . LEU A 1 110 ? -3.441 -3.528 9.172 1.00 75.19 110 LEU A C 1
ATOM 820 O O . LEU A 1 110 ? -3.699 -2.330 9.302 1.00 75.19 110 LEU A O 1
ATOM 824 N N . PRO A 1 111 ? -4.154 -4.456 9.839 1.00 74.25 111 PRO A N 1
ATOM 825 C CA . PRO A 1 111 ? -5.130 -4.139 10.880 1.00 74.25 111 PRO A CA 1
ATOM 826 C C . PRO A 1 111 ? -4.604 -3.185 11.955 1.00 74.25 111 PRO A C 1
ATOM 828 O O . PRO A 1 111 ? -5.327 -2.291 12.398 1.00 74.25 111 PRO A O 1
ATOM 831 N N . VAL A 1 112 ? -3.331 -3.336 12.335 1.00 76.25 112 VAL A N 1
ATOM 832 C CA . VAL A 1 112 ? -2.670 -2.464 13.311 1.00 76.25 112 VAL A CA 1
ATOM 833 C C . VAL A 1 112 ? -2.468 -1.066 12.732 1.00 76.25 112 VAL A C 1
ATOM 835 O O . VAL A 1 112 ? -2.788 -0.087 13.403 1.00 76.25 112 VAL A O 1
ATOM 838 N N . ALA A 1 113 ? -2.039 -0.954 11.471 1.00 74.94 113 ALA A N 1
ATOM 839 C CA . ALA A 1 113 ? -1.948 0.334 10.781 1.00 74.94 113 ALA A CA 1
ATOM 840 C C . ALA A 1 113 ? -3.308 1.045 10.716 1.00 74.94 113 ALA A C 1
ATOM 842 O O . ALA A 1 113 ? -3.403 2.234 11.009 1.00 74.94 113 ALA A O 1
ATOM 843 N N . GLY A 1 114 ? -4.382 0.317 10.392 1.00 70.75 114 GLY A N 1
ATOM 844 C CA . GLY A 1 114 ? -5.741 0.865 10.354 1.00 70.75 114 GLY A CA 1
ATOM 845 C C . GLY A 1 114 ? -6.255 1.321 11.718 1.00 70.75 114 GLY A C 1
ATOM 846 O O . GLY A 1 114 ? -6.994 2.301 11.808 1.00 70.75 114 GLY A O 1
ATOM 847 N N . ALA A 1 115 ? -5.843 0.639 12.785 1.00 74.31 115 ALA A N 1
ATOM 848 C CA . ALA A 1 115 ? -6.165 1.000 14.158 1.00 74.31 115 ALA A CA 1
ATOM 849 C C . ALA A 1 115 ? -5.416 2.251 14.633 1.00 74.31 115 ALA A C 1
ATOM 851 O O . ALA A 1 115 ? -6.020 3.164 15.205 1.00 74.31 115 ALA A O 1
ATOM 852 N N . LEU A 1 116 ? -4.127 2.335 14.310 1.00 74.56 116 LEU A N 1
ATOM 853 C CA . LEU A 1 116 ? -3.305 3.515 14.561 1.00 74.56 116 LEU A CA 1
ATOM 854 C C . LEU A 1 116 ? -3.788 4.727 13.752 1.00 74.56 116 LEU A C 1
ATOM 856 O O . LEU A 1 116 ? -3.805 5.834 14.284 1.00 74.56 116 LEU A O 1
ATOM 860 N N . ALA A 1 117 ? -4.254 4.520 12.516 1.00 72.06 117 ALA A N 1
ATOM 861 C CA . ALA A 1 117 ? -4.768 5.577 11.645 1.00 72.06 117 ALA A CA 1
ATOM 862 C C . ALA A 1 117 ? -6.033 6.277 12.180 1.00 72.06 117 ALA A C 1
ATOM 864 O O . ALA A 1 117 ? -6.311 7.408 11.782 1.00 72.06 117 ALA A O 1
ATOM 865 N N . THR A 1 118 ? -6.817 5.622 13.047 1.00 69.94 118 THR A N 1
ATOM 866 C CA . THR A 1 118 ? -8.077 6.185 13.567 1.00 69.94 118 THR A CA 1
ATOM 867 C C . THR A 1 118 ? -7.983 6.711 14.988 1.00 69.94 118 THR A C 1
ATOM 869 O O . THR A 1 118 ? -8.515 7.785 15.260 1.00 69.94 118 THR A O 1
ATOM 872 N N . ASP A 1 119 ? -7.331 5.969 15.887 1.00 71.88 119 ASP A N 1
ATOM 873 C CA . ASP A 1 119 ? -7.308 6.280 17.324 1.00 71.88 119 ASP A CA 1
ATOM 874 C C . ASP A 1 119 ? -5.885 6.314 17.909 1.00 71.88 119 ASP A C 1
ATOM 876 O O . ASP A 1 119 ? -5.715 6.401 19.131 1.00 71.88 119 ASP A O 1
ATOM 880 N N . GLY A 1 120 ? -4.851 6.211 17.066 1.00 74.56 120 GLY A N 1
ATOM 881 C CA . GLY A 1 120 ? -3.458 6.129 17.503 1.00 74.56 120 GLY A CA 1
ATOM 882 C C . GLY A 1 120 ? -3.218 4.953 18.453 1.00 74.56 120 GLY A C 1
ATOM 883 O O . GLY A 1 120 ? -3.879 3.913 18.376 1.00 74.56 120 GLY A O 1
ATOM 884 N N . VAL A 1 121 ? -2.293 5.126 19.399 1.00 75.56 121 VAL A N 1
ATOM 885 C CA . VAL A 1 121 ? -1.878 4.085 20.364 1.00 75.56 121 VAL A CA 1
ATOM 886 C C . VAL A 1 121 ? -3.025 3.635 21.287 1.00 75.56 121 VAL A C 1
ATOM 888 O O . VAL A 1 121 ? -3.035 2.504 21.770 1.00 75.56 121 VAL A O 1
ATOM 891 N N . ARG A 1 122 ? -4.069 4.460 21.469 1.00 75.44 122 ARG A N 1
ATOM 892 C CA . ARG A 1 122 ? -5.257 4.091 22.267 1.00 75.44 122 ARG A CA 1
ATOM 893 C C . ARG A 1 122 ? -6.042 2.922 21.661 1.00 75.44 122 ARG A C 1
ATOM 895 O O . ARG A 1 122 ? -6.813 2.274 22.367 1.00 75.44 122 ARG A O 1
ATOM 902 N N . SER A 1 123 ? -5.883 2.651 20.364 1.00 71.38 123 SER A N 1
ATOM 903 C CA . SER A 1 123 ? -6.478 1.475 19.714 1.00 71.38 123 SER A CA 1
ATOM 904 C C . SER A 1 123 ? -5.788 0.163 20.099 1.00 71.38 123 SER A C 1
ATOM 906 O O . SER A 1 123 ? -6.463 -0.856 20.256 1.00 71.38 123 SER A O 1
ATOM 908 N N . LEU A 1 124 ? -4.465 0.198 20.292 1.00 73.94 124 LEU A N 1
ATOM 909 C CA . LEU A 1 124 ? -3.662 -0.944 20.728 1.00 73.94 124 LEU A CA 1
ATOM 910 C C . LEU A 1 124 ? -4.017 -1.324 22.165 1.00 73.94 124 LEU A C 1
ATOM 912 O O . LEU A 1 124 ? -4.281 -2.490 22.437 1.00 73.94 124 LEU A O 1
ATOM 916 N N . ALA A 1 125 ? -4.130 -0.327 23.051 1.00 74.00 125 ALA A N 1
ATOM 917 C CA . ALA A 1 125 ? -4.524 -0.533 24.446 1.00 74.00 125 ALA A CA 1
ATOM 918 C C . ALA A 1 125 ? -5.913 -1.187 24.586 1.00 74.00 125 ALA A C 1
ATOM 920 O O . ALA A 1 125 ? -6.136 -1.998 25.478 1.00 74.00 125 ALA A O 1
ATOM 921 N N . ARG A 1 126 ? -6.845 -0.877 23.674 1.00 70.75 126 ARG A N 1
ATOM 922 C CA . ARG A 1 126 ? -8.204 -1.450 23.655 1.00 70.75 126 ARG A CA 1
ATOM 923 C C . ARG A 1 126 ? -8.306 -2.778 22.897 1.00 70.75 126 ARG A C 1
ATOM 925 O O . ARG A 1 126 ? -9.403 -3.293 22.717 1.00 70.75 126 ARG A O 1
ATOM 932 N N . SER A 1 127 ? -7.185 -3.325 22.421 1.00 69.31 127 SER A N 1
ATOM 933 C CA . SER A 1 127 ? -7.130 -4.535 21.585 1.00 69.31 127 SER A CA 1
ATOM 934 C C . SER A 1 127 ? -7.999 -4.484 20.314 1.00 69.31 127 SER A C 1
ATOM 936 O O . SER A 1 127 ? -8.256 -5.505 19.677 1.00 69.31 127 SER A O 1
ATOM 938 N N . GLU A 1 128 ? -8.418 -3.287 19.890 1.00 70.50 128 GLU A N 1
ATOM 939 C CA . GLU A 1 128 ? -9.248 -3.069 18.697 1.00 70.50 128 GLU A CA 1
ATOM 940 C C . GLU A 1 128 ? -8.487 -3.426 17.415 1.00 70.50 128 GLU A C 1
ATOM 942 O O . GLU A 1 128 ? -9.074 -3.919 16.453 1.00 70.50 128 GLU A O 1
ATOM 947 N N . ALA A 1 129 ? -7.165 -3.229 17.431 1.00 71.06 129 ALA A N 1
ATOM 948 C CA . ALA A 1 129 ? -6.251 -3.593 16.351 1.00 71.06 129 ALA A CA 1
ATOM 949 C C . ALA A 1 129 ? -6.225 -5.102 16.059 1.00 71.06 129 ALA A C 1
ATOM 951 O O . ALA A 1 129 ? -5.940 -5.507 14.933 1.00 71.06 129 ALA A O 1
ATOM 952 N N . TRP A 1 130 ? -6.548 -5.929 17.058 1.00 73.69 130 TRP 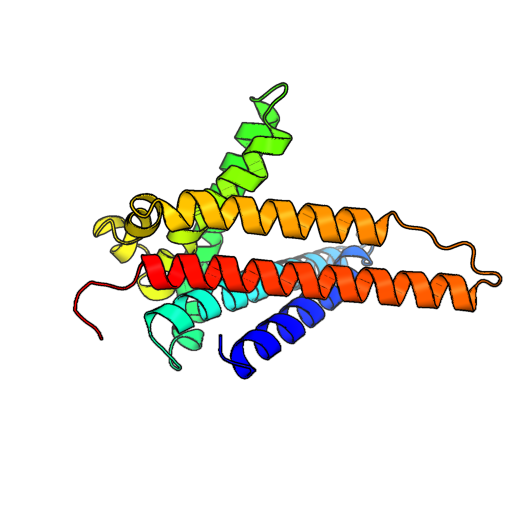A N 1
ATOM 953 C CA . TRP A 1 130 ? -6.482 -7.386 16.956 1.00 73.69 130 TRP A CA 1
ATOM 954 C C . TRP A 1 130 ? -7.809 -8.023 16.526 1.00 73.69 130 TRP A C 1
ATOM 956 O O . TRP A 1 130 ? -7.840 -9.189 16.127 1.00 73.69 130 TRP A O 1
ATOM 966 N N . LYS A 1 131 ? -8.915 -7.266 16.548 1.00 75.81 131 LYS A N 1
ATOM 967 C CA . LYS A 1 131 ? -10.246 -7.769 16.167 1.00 75.81 131 LYS A CA 1
ATOM 968 C C . LYS A 1 131 ? -10.295 -8.375 14.758 1.00 75.81 131 LYS A C 1
ATOM 970 O O . LYS A 1 131 ? -10.919 -9.429 14.620 1.00 75.81 131 LYS A O 1
ATOM 975 N N . PRO A 1 132 ? -9.618 -7.814 13.734 1.00 74.00 132 PRO A N 1
ATOM 976 C CA . PRO A 1 132 ? -9.612 -8.413 12.402 1.00 74.00 132 PRO A CA 1
ATOM 977 C C . PRO A 1 132 ? -8.995 -9.809 12.345 1.00 74.00 132 PRO A C 1
ATOM 979 O O . PRO A 1 132 ? -9.484 -10.640 11.588 1.00 74.00 132 PRO A O 1
ATOM 982 N N . PHE A 1 133 ? -8.003 -10.115 13.184 1.00 75.44 133 PHE A N 1
ATOM 983 C CA . PHE A 1 133 ? -7.415 -11.459 13.240 1.00 75.44 133 PHE A CA 1
ATOM 984 C C . PHE A 1 133 ? -8.347 -12.489 13.869 1.00 75.44 133 PHE A C 1
ATOM 986 O O . PHE A 1 133 ? -8.224 -13.676 13.596 1.00 75.44 133 PHE A O 1
ATOM 993 N N . ARG A 1 134 ? -9.317 -12.056 14.679 1.00 76.56 134 ARG A N 1
ATOM 994 C CA . ARG A 1 134 ? -10.357 -12.952 15.196 1.00 76.56 134 ARG A CA 1
ATOM 995 C C . ARG A 1 134 ? -11.394 -13.308 14.127 1.00 76.56 134 ARG A C 1
ATOM 997 O O . ARG A 1 134 ? -12.183 -14.229 14.314 1.00 76.56 134 ARG A O 1
ATOM 1004 N N . ASN A 1 135 ? -11.411 -12.585 13.006 1.00 80.56 135 ASN A N 1
ATOM 1005 C CA . ASN A 1 135 ? -12.308 -12.852 11.895 1.00 80.56 135 ASN A CA 1
ATOM 1006 C C . ASN A 1 135 ? -11.628 -13.766 10.870 1.00 80.56 135 ASN A C 1
ATOM 1008 O O . ASN A 1 135 ? -10.799 -13.323 10.074 1.00 80.56 135 ASN A O 1
ATOM 1012 N N . TRP A 1 136 ? -12.039 -15.035 10.838 1.00 80.00 136 TRP A N 1
ATOM 1013 C CA . TRP A 1 136 ? -11.508 -16.027 9.896 1.00 80.00 136 TRP A CA 1
ATOM 1014 C C . TRP A 1 136 ? -11.611 -15.569 8.433 1.00 80.00 136 TRP A C 1
ATOM 1016 O O . TRP A 1 136 ? -10.733 -15.865 7.627 1.00 80.00 136 TRP A O 1
ATOM 1026 N N . ARG A 1 137 ? -12.644 -14.784 8.085 1.00 80.25 137 ARG A N 1
ATOM 1027 C CA . ARG A 1 137 ? -12.823 -14.264 6.723 1.00 80.25 137 ARG A CA 1
ATOM 1028 C C . ARG A 1 137 ? -11.681 -13.340 6.327 1.00 80.25 137 ARG A C 1
ATOM 1030 O O . ARG A 1 137 ? -11.240 -13.398 5.189 1.00 80.25 137 ARG A O 1
ATOM 1037 N N . PHE A 1 138 ? -11.189 -12.503 7.240 1.00 81.75 138 PHE A N 1
ATOM 1038 C CA . PHE A 1 138 ? -10.039 -11.644 6.960 1.00 81.75 138 PHE A CA 1
ATOM 1039 C C . PHE A 1 138 ? -8.777 -12.487 6.756 1.00 81.75 138 PHE A C 1
ATOM 1041 O O . PHE A 1 138 ? -8.091 -12.312 5.753 1.00 81.75 138 PHE A O 1
ATOM 1048 N N . LEU A 1 139 ? -8.537 -13.455 7.648 1.00 81.00 139 LEU A N 1
ATOM 1049 C CA . LEU A 1 139 ? -7.371 -14.339 7.582 1.00 81.00 139 LEU A CA 1
ATOM 1050 C C . LEU A 1 139 ? -7.312 -15.189 6.308 1.00 81.00 139 LEU A C 1
ATOM 1052 O O . LEU A 1 139 ? -6.220 -15.520 5.870 1.00 81.00 139 LEU A O 1
ATOM 1056 N N . VAL A 1 140 ? -8.455 -15.534 5.711 1.00 84.19 140 VAL A N 1
ATOM 1057 C CA . VAL A 1 140 ? -8.505 -16.332 4.475 1.00 84.19 140 VAL A CA 1
ATOM 1058 C C . VAL A 1 140 ? -8.578 -15.446 3.231 1.00 84.19 140 VAL A C 1
ATOM 1060 O O . VAL A 1 140 ? -7.816 -15.637 2.286 1.00 84.19 140 VAL A O 1
ATOM 1063 N N . ILE A 1 141 ? -9.473 -14.455 3.211 1.00 85.00 141 ILE A N 1
ATOM 1064 C CA . ILE A 1 141 ? -9.731 -13.655 2.006 1.00 85.00 141 ILE A CA 1
ATOM 1065 C C . ILE A 1 141 ? -8.567 -12.707 1.718 1.00 85.00 141 ILE A C 1
ATOM 1067 O O . ILE A 1 141 ? -8.207 -12.552 0.557 1.00 85.00 141 ILE A O 1
ATOM 1071 N N . ALA A 1 142 ? -7.960 -12.080 2.732 1.00 83.69 142 ALA A N 1
ATOM 1072 C CA . ALA A 1 142 ? -6.871 -11.132 2.505 1.00 83.69 142 ALA A CA 1
ATOM 1073 C C . ALA A 1 142 ? -5.652 -11.766 1.802 1.00 83.69 142 ALA A C 1
ATOM 1075 O O . ALA A 1 142 ? -5.248 -11.233 0.763 1.00 83.69 142 ALA A O 1
ATOM 1076 N N . PRO A 1 143 ? -5.088 -12.900 2.272 1.00 83.12 143 PRO A N 1
ATOM 1077 C CA . PRO A 1 143 ? -3.987 -13.543 1.561 1.00 83.12 143 PRO A CA 1
ATOM 1078 C C . PRO A 1 143 ? -4.429 -14.131 0.222 1.00 83.12 143 PRO A C 1
ATOM 1080 O O . PRO A 1 143 ? -3.667 -14.042 -0.733 1.00 83.12 143 PRO A O 1
ATOM 1083 N N . LEU A 1 144 ? -5.651 -14.667 0.104 1.00 87.31 144 LEU A N 1
ATOM 1084 C CA . LEU A 1 144 ? -6.152 -15.202 -1.165 1.00 87.31 144 LEU A CA 1
ATOM 1085 C C . LEU A 1 144 ? -6.261 -14.109 -2.237 1.00 87.31 144 LEU A C 1
ATOM 1087 O O . LEU A 1 144 ? -5.780 -14.290 -3.351 1.00 87.31 144 LEU A O 1
ATOM 1091 N N . VAL A 1 145 ? -6.861 -12.965 -1.899 1.00 88.00 145 VAL A N 1
ATOM 1092 C CA . VAL A 1 145 ? -6.991 -11.811 -2.800 1.00 88.00 145 VAL A CA 1
ATOM 1093 C C . VAL A 1 145 ? -5.616 -11.247 -3.146 1.00 88.00 145 VAL A C 1
ATOM 1095 O O . VAL A 1 145 ? -5.356 -10.975 -4.316 1.00 88.00 145 VAL A O 1
ATOM 1098 N N . GLY A 1 146 ? -4.721 -11.120 -2.160 1.00 84.25 146 GLY A N 1
ATOM 1099 C CA . GLY A 1 146 ? -3.348 -10.669 -2.384 1.00 84.25 146 GLY A CA 1
ATOM 1100 C C . GLY A 1 146 ? -2.571 -11.599 -3.320 1.00 84.25 146 GLY A C 1
ATOM 1101 O O . GLY A 1 146 ? -1.975 -11.135 -4.290 1.00 84.25 146 GLY A O 1
ATOM 1102 N N . ALA A 1 147 ? -2.631 -12.911 -3.082 1.00 84.44 147 ALA A N 1
ATOM 1103 C CA . ALA A 1 147 ? -1.965 -13.918 -3.902 1.00 84.44 147 ALA A CA 1
ATOM 1104 C C . ALA A 1 147 ? -2.550 -13.985 -5.318 1.00 84.44 147 ALA A C 1
ATOM 1106 O O . ALA A 1 147 ? -1.797 -13.985 -6.287 1.00 84.44 147 ALA A O 1
ATOM 1107 N N . ALA A 1 148 ? -3.879 -13.987 -5.456 1.00 86.75 148 ALA A N 1
ATOM 1108 C CA . ALA A 1 148 ? -4.547 -14.028 -6.754 1.00 86.75 148 ALA A CA 1
ATOM 1109 C C . ALA A 1 148 ? -4.232 -12.783 -7.595 1.00 86.75 148 ALA A C 1
ATOM 1111 O O . ALA A 1 148 ? -3.895 -12.901 -8.772 1.00 86.75 148 ALA A O 1
ATOM 1112 N N . ALA A 1 149 ? -4.290 -11.594 -6.991 1.00 86.50 149 ALA A N 1
ATOM 1113 C CA . ALA A 1 149 ? -3.966 -10.346 -7.673 1.00 86.50 149 ALA A CA 1
ATOM 1114 C C . ALA A 1 149 ? -2.481 -10.254 -8.036 1.00 86.50 149 ALA A C 1
ATOM 1116 O O . ALA A 1 149 ? -2.152 -9.873 -9.158 1.00 86.50 149 ALA A O 1
ATOM 1117 N N . GLY A 1 150 ? -1.592 -10.655 -7.122 1.00 84.88 150 GLY A N 1
ATOM 1118 C CA . GLY A 1 150 ? -0.155 -10.730 -7.377 1.00 84.88 150 GLY A CA 1
ATOM 1119 C C . GLY A 1 150 ? 0.176 -11.698 -8.513 1.00 84.88 150 GLY A C 1
ATOM 1120 O O . GLY A 1 150 ? 0.919 -11.345 -9.426 1.00 84.88 150 GLY A O 1
ATOM 1121 N N . PHE A 1 151 ? -0.435 -12.885 -8.515 1.00 85.31 151 PHE A N 1
ATOM 1122 C CA . PHE A 1 151 ? -0.273 -13.870 -9.581 1.00 85.31 151 PHE A CA 1
ATOM 1123 C C . PHE A 1 151 ? -0.798 -13.355 -10.926 1.00 85.31 151 PHE A C 1
ATOM 1125 O O . PHE A 1 151 ? -0.110 -13.475 -11.939 1.00 85.31 151 PHE A O 1
ATOM 1132 N N . ALA A 1 152 ? -1.985 -12.743 -10.948 1.00 85.38 152 ALA A N 1
ATOM 1133 C CA . ALA A 1 152 ? -2.558 -12.166 -12.160 1.00 85.38 152 ALA A CA 1
ATOM 1134 C C . ALA A 1 152 ? -1.671 -11.047 -12.732 1.00 85.38 152 ALA A C 1
ATOM 1136 O O . ALA A 1 152 ? -1.364 -11.060 -13.924 1.00 85.38 152 ALA A O 1
ATOM 1137 N N . ALA A 1 153 ? -1.202 -10.126 -11.885 1.00 85.44 153 ALA A N 1
ATOM 1138 C CA . ALA A 1 153 ? -0.286 -9.058 -12.278 1.00 85.44 153 ALA A CA 1
ATOM 1139 C C . ALA A 1 153 ? 1.041 -9.615 -12.815 1.00 85.44 153 ALA A C 1
ATOM 1141 O O . ALA A 1 153 ? 1.494 -9.205 -13.883 1.00 85.44 153 ALA A O 1
ATOM 1142 N N . TYR A 1 154 ? 1.624 -10.602 -12.127 1.00 83.56 154 TYR A N 1
ATOM 1143 C CA . TYR A 1 154 ? 2.839 -11.286 -12.568 1.00 83.56 154 TYR A CA 1
ATOM 1144 C C . TYR A 1 154 ? 2.655 -11.914 -13.954 1.00 83.56 154 TYR A C 1
ATOM 1146 O O . TYR A 1 154 ? 3.427 -11.641 -14.872 1.00 83.56 154 TYR A O 1
ATOM 1154 N N . ARG A 1 155 ? 1.595 -12.708 -14.143 1.00 87.50 155 ARG A N 1
ATOM 1155 C CA . ARG A 1 155 ? 1.307 -13.355 -15.430 1.00 87.50 155 ARG A CA 1
ATOM 1156 C C . ARG A 1 155 ? 1.112 -12.340 -16.548 1.00 87.50 155 ARG A C 1
ATOM 1158 O O . ARG A 1 155 ? 1.578 -12.578 -17.657 1.00 87.50 155 ARG A O 1
ATOM 1165 N N . LEU A 1 156 ? 0.464 -11.217 -16.257 1.00 86.75 156 LEU A N 1
ATOM 1166 C CA . LEU A 1 156 ? 0.204 -10.178 -17.242 1.00 86.75 156 LEU A CA 1
ATOM 1167 C C . LEU A 1 156 ? 1.482 -9.448 -17.672 1.00 86.75 156 LEU A C 1
ATOM 1169 O O . LEU A 1 156 ? 1.665 -9.194 -18.859 1.00 86.75 156 LEU A O 1
ATOM 1173 N N . ILE A 1 157 ? 2.387 -9.160 -16.736 1.00 84.31 157 ILE A N 1
ATOM 1174 C CA . ILE A 1 157 ? 3.674 -8.511 -17.027 1.00 84.31 157 ILE A CA 1
ATOM 1175 C C . ILE A 1 157 ? 4.577 -9.432 -17.861 1.00 84.31 157 ILE A C 1
ATOM 1177 O O . ILE A 1 157 ? 5.164 -8.991 -18.850 1.00 84.31 157 ILE A O 1
ATOM 1181 N N . TRP A 1 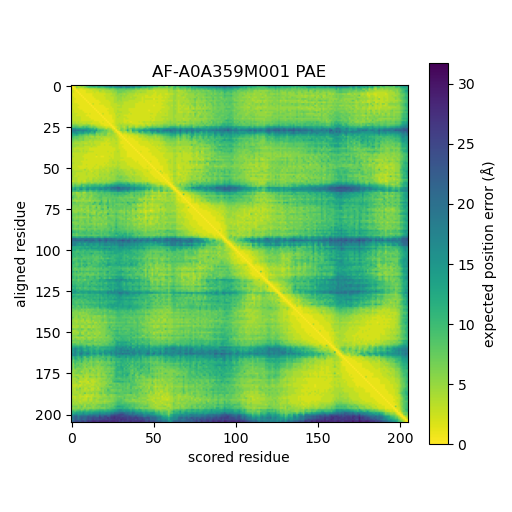158 ? 4.651 -10.717 -17.506 1.00 83.81 158 TRP A N 1
ATOM 1182 C CA . TRP A 1 158 ? 5.514 -11.690 -18.189 1.00 83.81 158 TRP A CA 1
ATOM 1183 C C . TRP A 1 158 ? 4.949 -12.221 -19.509 1.00 83.81 158 TRP A C 1
ATOM 1185 O O . TRP A 1 158 ? 5.672 -12.842 -20.287 1.00 83.81 158 TRP A O 1
ATOM 1195 N N . TRP A 1 159 ? 3.671 -11.983 -19.795 1.00 85.75 159 TRP A N 1
ATOM 1196 C CA . TRP A 1 159 ? 3.067 -12.389 -21.058 1.00 85.75 159 TRP A CA 1
ATOM 1197 C C . TRP A 1 159 ? 3.472 -11.452 -22.198 1.00 85.75 159 TRP A C 1
ATOM 1199 O O . TRP A 1 159 ? 2.858 -10.406 -22.377 1.00 85.75 159 TRP A O 1
ATOM 1209 N N . VAL A 1 160 ? 4.490 -11.820 -22.977 1.00 80.88 160 VAL A N 1
ATOM 1210 C CA . VAL A 1 160 ? 4.951 -11.045 -24.142 1.00 80.88 160 VAL A CA 1
ATOM 1211 C C . VAL A 1 160 ? 4.192 -11.485 -25.403 1.00 80.88 160 VAL A C 1
ATOM 1213 O O . VAL A 1 160 ? 4.376 -12.620 -25.843 1.00 80.88 160 VAL A O 1
ATOM 1216 N N . PRO A 1 161 ? 3.345 -10.634 -26.010 1.00 81.38 161 PRO A N 1
ATOM 1217 C CA . PRO A 1 161 ? 2.707 -10.965 -27.279 1.00 81.38 161 PRO A CA 1
ATOM 1218 C C . PRO A 1 161 ? 3.681 -10.777 -28.452 1.00 81.38 161 PRO A C 1
ATOM 1220 O O . PRO A 1 161 ? 4.490 -9.849 -28.452 1.00 81.38 161 PRO A O 1
ATOM 1223 N N . GLY A 1 162 ? 3.575 -11.633 -29.473 1.00 83.12 162 GLY A N 1
ATOM 1224 C CA . GLY A 1 162 ? 4.375 -11.574 -30.705 1.00 83.12 162 GLY A CA 1
ATOM 1225 C C . GLY A 1 162 ? 3.954 -10.437 -31.639 1.00 83.12 162 GLY A C 1
ATOM 1226 O O . GLY A 1 162 ? 3.496 -10.682 -32.750 1.00 83.12 162 GLY A O 1
ATOM 1227 N N . LEU A 1 163 ? 4.043 -9.193 -31.164 1.00 84.44 163 LEU A N 1
ATOM 1228 C CA . LEU A 1 163 ? 3.729 -7.995 -31.939 1.00 84.44 163 LEU A CA 1
ATOM 1229 C C . LEU A 1 163 ? 4.973 -7.484 -32.674 1.00 84.44 163 LEU A C 1
ATOM 1231 O O . LEU A 1 163 ? 6.059 -7.382 -32.097 1.00 84.44 163 LEU A O 1
ATOM 1235 N N . ASN A 1 164 ? 4.783 -7.103 -33.935 1.00 82.44 164 ASN A N 1
ATOM 1236 C CA . ASN A 1 164 ? 5.828 -6.523 -34.771 1.00 82.44 164 ASN A CA 1
ATOM 1237 C C . ASN A 1 164 ? 5.874 -4.997 -34.599 1.00 82.44 164 ASN A C 1
ATOM 1239 O O . ASN A 1 164 ? 4.841 -4.328 -34.628 1.00 82.44 164 ASN A O 1
ATOM 1243 N N . GLY A 1 165 ? 7.085 -4.453 -34.457 1.00 86.38 165 GLY A N 1
ATOM 1244 C CA . GLY A 1 165 ? 7.341 -3.015 -34.341 1.00 86.38 165 GLY A CA 1
ATOM 1245 C C . GLY A 1 165 ? 7.451 -2.506 -32.898 1.00 86.38 165 GLY A C 1
ATOM 1246 O O . GLY A 1 165 ? 6.661 -2.864 -32.022 1.00 86.38 165 GLY A O 1
ATOM 1247 N N . LEU A 1 166 ? 8.424 -1.617 -32.670 1.00 86.69 166 LEU A N 1
ATOM 1248 C CA . LEU A 1 166 ? 8.746 -1.050 -31.354 1.00 86.69 166 LEU A CA 1
ATOM 1249 C C . LEU A 1 166 ? 7.541 -0.346 -30.709 1.00 86.69 166 LEU A C 1
ATOM 1251 O O . LEU A 1 166 ? 7.272 -0.541 -29.527 1.00 86.69 166 LEU A O 1
ATOM 1255 N N . THR A 1 167 ? 6.772 0.417 -31.491 1.00 86.25 167 THR A N 1
ATOM 1256 C CA . THR A 1 167 ? 5.596 1.153 -31.000 1.00 86.25 167 THR A CA 1
ATOM 1257 C C . THR A 1 167 ? 4.502 0.219 -30.484 1.00 86.25 167 THR A C 1
ATOM 1259 O O . THR A 1 167 ? 3.933 0.463 -29.422 1.00 86.25 167 THR A O 1
ATOM 1262 N N . MET A 1 168 ? 4.229 -0.881 -31.191 1.00 81.81 168 MET A N 1
ATOM 1263 C CA . MET A 1 168 ? 3.219 -1.860 -30.773 1.00 81.81 168 MET A CA 1
ATOM 1264 C C . MET A 1 168 ? 3.672 -2.660 -29.549 1.00 81.81 168 MET A C 1
ATOM 1266 O O . MET A 1 168 ? 2.863 -2.947 -28.664 1.00 81.81 168 MET A O 1
ATOM 1270 N N . GLN A 1 169 ? 4.968 -2.972 -29.453 1.00 85.31 169 GLN A N 1
ATOM 1271 C CA . GLN A 1 169 ? 5.545 -3.601 -28.264 1.00 85.31 169 GLN A CA 1
ATOM 1272 C C . GLN A 1 169 ? 5.468 -2.676 -27.041 1.00 85.31 169 GLN A C 1
ATOM 1274 O O . GLN A 1 169 ? 5.037 -3.116 -25.973 1.00 85.31 169 GLN A O 1
ATOM 1279 N N . ALA A 1 170 ? 5.801 -1.391 -27.206 1.00 83.25 170 ALA A N 1
ATOM 1280 C CA . ALA A 1 170 ? 5.700 -0.383 -26.153 1.00 83.25 170 ALA A CA 1
ATOM 1281 C C . ALA A 1 170 ? 4.247 -0.173 -25.698 1.00 83.25 170 ALA A C 1
ATOM 1283 O O . ALA A 1 170 ? 3.970 -0.193 -24.499 1.00 83.25 170 ALA A O 1
ATOM 1284 N N . LEU A 1 171 ? 3.303 -0.054 -26.639 1.00 84.56 171 LEU A N 1
ATOM 1285 C CA . LEU A 1 171 ? 1.879 0.085 -26.329 1.00 84.56 171 LEU A CA 1
ATOM 1286 C C . LEU A 1 171 ? 1.345 -1.142 -25.581 1.00 84.56 171 LEU A C 1
ATOM 1288 O O . LEU A 1 171 ? 0.654 -1.008 -24.574 1.00 84.56 171 LEU A O 1
ATOM 1292 N N . SER A 1 172 ? 1.703 -2.348 -26.026 1.00 83.25 172 SER A N 1
ATOM 1293 C CA . SER A 1 172 ? 1.320 -3.579 -25.336 1.00 83.25 172 SER A CA 1
ATOM 1294 C C . SER A 1 172 ? 1.894 -3.658 -23.923 1.00 83.25 172 SER A C 1
ATOM 1296 O O . SER A 1 172 ? 1.187 -4.056 -22.997 1.00 83.25 172 SER A O 1
ATOM 1298 N N . ALA A 1 173 ? 3.161 -3.281 -23.737 1.00 83.38 173 ALA A N 1
ATOM 1299 C CA . ALA A 1 173 ? 3.774 -3.230 -22.415 1.00 83.38 173 ALA A CA 1
ATOM 1300 C C . ALA A 1 173 ? 3.048 -2.228 -21.505 1.00 83.38 173 ALA A C 1
ATOM 1302 O O . ALA A 1 173 ? 2.704 -2.576 -20.376 1.00 83.38 173 ALA A O 1
ATOM 1303 N N . ALA A 1 174 ? 2.733 -1.033 -22.013 1.00 82.38 174 ALA A N 1
ATOM 1304 C CA . ALA A 1 174 ? 1.994 -0.010 -21.278 1.00 82.38 174 ALA A CA 1
ATOM 1305 C C . ALA A 1 174 ? 0.593 -0.490 -20.861 1.00 82.38 174 ALA A C 1
ATOM 1307 O O . ALA A 1 174 ? 0.206 -0.325 -19.705 1.00 82.38 174 ALA A O 1
ATOM 1308 N N . VAL A 1 175 ? -0.149 -1.143 -21.762 1.00 83.44 175 VAL A N 1
ATOM 1309 C CA . VAL A 1 175 ? -1.481 -1.695 -21.458 1.00 83.44 175 VAL A CA 1
ATOM 1310 C C . VAL A 1 175 ? -1.397 -2.806 -20.410 1.00 83.44 175 VAL A C 1
ATOM 1312 O O . VAL A 1 175 ? -2.164 -2.797 -19.448 1.00 83.44 175 VAL A O 1
ATOM 1315 N N . ARG A 1 176 ? -0.454 -3.748 -20.552 1.00 84.19 176 ARG A N 1
ATOM 1316 C CA . ARG A 1 176 ? -0.259 -4.847 -19.589 1.00 84.19 176 ARG A CA 1
ATOM 1317 C C . ARG A 1 176 ? 0.119 -4.314 -18.208 1.00 84.19 176 ARG A C 1
ATOM 1319 O O . ARG A 1 176 ? -0.455 -4.750 -17.213 1.00 84.19 176 ARG A O 1
ATOM 1326 N N . LEU A 1 177 ? 1.017 -3.331 -18.150 1.00 82.81 177 LEU A N 1
ATOM 1327 C CA . LEU A 1 177 ? 1.405 -2.669 -16.907 1.00 82.81 177 LEU A CA 1
ATOM 1328 C C . LEU A 1 177 ? 0.224 -1.920 -16.275 1.00 82.81 177 LEU A C 1
ATOM 1330 O O . LEU A 1 177 ? -0.030 -2.073 -15.082 1.00 82.81 177 LEU A O 1
ATOM 1334 N N . GLY A 1 178 ? -0.533 -1.163 -17.073 1.00 80.62 178 GLY A N 1
ATOM 1335 C CA . GLY A 1 178 ? -1.708 -0.426 -16.608 1.00 80.62 178 GLY A CA 1
ATOM 1336 C C . GLY A 1 178 ? -2.790 -1.347 -16.042 1.00 80.62 178 GLY A C 1
ATOM 1337 O O . GLY A 1 178 ? -3.325 -1.095 -14.965 1.00 80.62 178 GLY A O 1
ATOM 1338 N N . LEU A 1 179 ? -3.070 -2.464 -16.712 1.00 85.06 179 LEU A N 1
ATOM 1339 C CA . LEU A 1 179 ? -4.011 -3.472 -16.225 1.00 85.06 179 LEU A CA 1
ATOM 1340 C C . LEU A 1 179 ? -3.508 -4.169 -14.952 1.00 85.06 179 LEU A C 1
ATOM 1342 O O . LEU A 1 179 ? -4.280 -4.328 -14.006 1.00 85.06 179 LEU A O 1
ATOM 1346 N N . ALA A 1 180 ? -2.224 -4.538 -14.890 1.00 82.62 180 ALA A N 1
ATOM 1347 C CA . ALA A 1 180 ? -1.622 -5.137 -13.697 1.00 82.62 180 ALA A CA 1
ATOM 1348 C C . ALA A 1 180 ? -1.734 -4.188 -12.495 1.00 82.62 180 ALA A C 1
ATOM 1350 O O . ALA A 1 180 ? -2.132 -4.601 -11.405 1.00 82.62 180 ALA A O 1
ATOM 1351 N N . TYR A 1 181 ? -1.473 -2.901 -12.718 1.00 80.69 181 TYR A N 1
ATOM 1352 C CA . TYR A 1 181 ? -1.644 -1.851 -11.725 1.00 80.69 181 TYR A CA 1
ATOM 1353 C C . TYR A 1 181 ? -3.097 -1.740 -11.237 1.00 80.69 181 TYR A C 1
ATOM 1355 O O . TYR A 1 181 ? -3.339 -1.764 -10.030 1.00 80.69 181 TYR A O 1
ATOM 1363 N N . LEU A 1 182 ? -4.083 -1.692 -12.142 1.00 84.00 182 LEU A N 1
ATOM 1364 C CA . LEU A 1 182 ? -5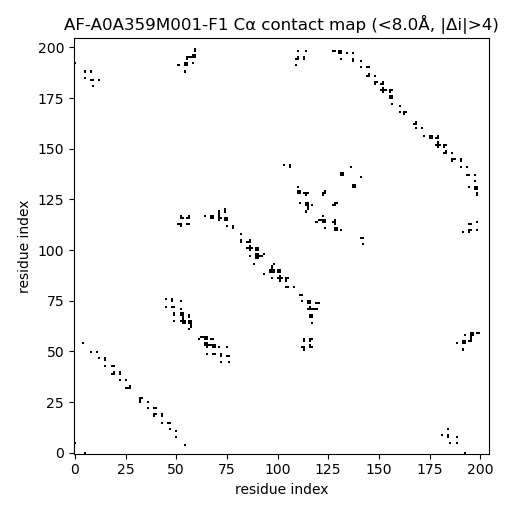.501 -1.613 -11.763 1.00 84.00 182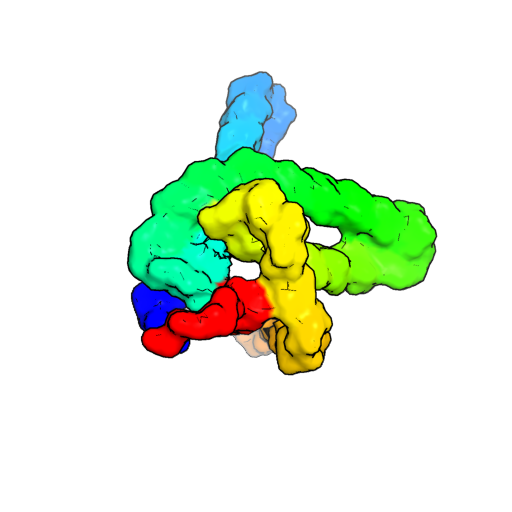 LEU A CA 1
ATOM 1365 C C . LEU A 1 182 ? -5.966 -2.834 -10.957 1.00 84.00 182 LEU A C 1
ATOM 1367 O O . LEU A 1 182 ? -6.742 -2.680 -10.007 1.00 84.00 182 LEU A O 1
ATOM 1371 N N . ILE A 1 183 ? -5.485 -4.033 -11.302 1.00 85.94 183 ILE A N 1
ATOM 1372 C CA . ILE A 1 183 ? -5.761 -5.269 -10.555 1.00 85.94 183 ILE A CA 1
ATOM 1373 C C . ILE A 1 183 ? -5.201 -5.162 -9.136 1.00 85.94 183 ILE A C 1
ATOM 1375 O O . ILE A 1 183 ? -5.934 -5.394 -8.171 1.00 85.94 183 ILE A O 1
ATOM 1379 N N . LEU A 1 184 ? -3.934 -4.764 -9.000 1.00 83.81 184 LEU A N 1
ATOM 1380 C CA . LEU A 1 184 ? -3.270 -4.634 -7.704 1.00 83.81 184 LEU A CA 1
ATOM 1381 C C . LEU A 1 184 ? -3.935 -3.571 -6.829 1.00 83.81 184 LEU A C 1
ATOM 1383 O O . LEU A 1 184 ? -4.261 -3.860 -5.681 1.00 83.81 184 LEU A O 1
ATOM 1387 N N . VAL A 1 185 ? -4.221 -2.382 -7.369 1.00 81.88 185 VAL A N 1
ATOM 1388 C CA . VAL A 1 185 ? -4.925 -1.319 -6.631 1.00 81.88 185 VAL A CA 1
ATOM 1389 C C . VAL A 1 185 ? -6.305 -1.795 -6.186 1.00 81.88 185 VAL A C 1
ATOM 1391 O O . VAL A 1 185 ? -6.698 -1.576 -5.043 1.00 81.88 185 VAL A O 1
ATOM 1394 N N . THR A 1 186 ? -7.047 -2.487 -7.051 1.00 85.31 186 THR A N 1
ATOM 1395 C CA . THR A 1 186 ? -8.383 -2.988 -6.698 1.00 85.31 186 THR A CA 1
ATOM 1396 C C . THR A 1 186 ? -8.314 -4.024 -5.580 1.00 85.31 186 THR A C 1
ATOM 1398 O O . THR A 1 186 ? -9.033 -3.901 -4.587 1.00 85.31 186 THR A O 1
ATOM 1401 N N . ALA A 1 187 ? -7.424 -5.008 -5.702 1.00 86.62 187 ALA A N 1
ATOM 1402 C CA . ALA A 1 187 ? -7.200 -6.023 -4.679 1.00 86.62 187 ALA A CA 1
ATOM 1403 C C . ALA A 1 187 ? -6.774 -5.400 -3.346 1.00 86.62 187 ALA A C 1
ATOM 1405 O O . ALA A 1 187 ? -7.283 -5.757 -2.284 1.00 86.62 187 ALA A O 1
ATOM 1406 N N . TRP A 1 188 ? -5.901 -4.402 -3.412 1.00 84.88 188 TRP A N 1
ATOM 1407 C CA . TRP A 1 188 ? -5.420 -3.682 -2.252 1.00 84.88 188 TRP A CA 1
ATOM 1408 C C . TRP A 1 188 ? -6.532 -2.912 -1.533 1.00 84.88 188 TRP A C 1
ATOM 1410 O O . TRP A 1 188 ? -6.704 -3.063 -0.324 1.00 84.88 188 TRP A O 1
ATOM 1420 N N . VAL A 1 189 ? -7.372 -2.167 -2.259 1.00 84.50 189 VAL A N 1
ATOM 1421 C CA . VAL A 1 189 ? -8.522 -1.472 -1.655 1.00 84.50 189 VAL A CA 1
ATOM 1422 C C . VAL A 1 189 ? -9.512 -2.463 -1.036 1.00 84.50 189 VAL A C 1
ATOM 1424 O O . VAL A 1 189 ? -10.080 -2.172 0.018 1.00 84.50 189 VAL A O 1
ATOM 1427 N N . VAL A 1 190 ? -9.698 -3.645 -1.633 1.00 86.31 190 VAL A N 1
ATOM 1428 C CA . VAL A 1 190 ? -10.515 -4.718 -1.041 1.00 86.31 190 VAL A CA 1
ATOM 1429 C C . VAL A 1 190 ? -9.928 -5.186 0.292 1.00 86.31 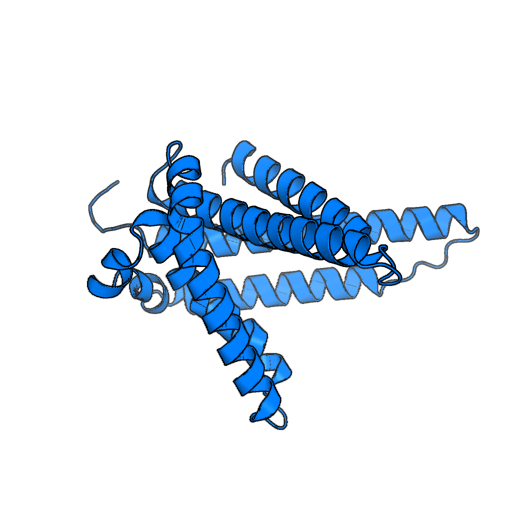190 VAL A C 1
ATOM 1431 O O . VAL A 1 190 ? -10.668 -5.278 1.272 1.00 86.31 190 VAL A O 1
ATOM 1434 N N . ILE A 1 191 ? -8.615 -5.418 0.372 1.00 83.88 191 ILE A N 1
ATOM 1435 C CA . ILE A 1 191 ? -7.937 -5.818 1.616 1.00 83.88 191 ILE A CA 1
ATOM 1436 C C . ILE A 1 191 ? -8.088 -4.732 2.692 1.00 83.88 191 ILE A C 1
ATOM 1438 O O . ILE A 1 191 ? -8.476 -5.039 3.822 1.00 83.88 191 ILE A O 1
ATOM 1442 N N . LEU A 1 192 ? -7.880 -3.457 2.343 1.00 82.31 192 LEU A N 1
ATOM 1443 C CA . LEU A 1 192 ? -8.074 -2.331 3.266 1.00 82.31 192 LEU A CA 1
ATOM 1444 C C . LEU A 1 192 ? -9.528 -2.210 3.736 1.00 82.31 192 LEU A C 1
ATOM 1446 O O . LEU A 1 192 ? -9.783 -1.897 4.899 1.00 82.31 192 LEU A O 1
ATOM 1450 N N . ALA A 1 193 ? -10.493 -2.476 2.853 1.00 82.38 193 ALA A N 1
ATOM 1451 C CA . ALA A 1 193 ? -11.908 -2.479 3.201 1.00 82.38 193 ALA A CA 1
ATOM 1452 C C . ALA A 1 193 ? -12.249 -3.602 4.186 1.00 82.38 193 ALA A C 1
ATOM 1454 O O . ALA A 1 193 ? -13.011 -3.379 5.128 1.00 82.38 193 ALA A O 1
ATOM 1455 N N . LEU A 1 194 ? -11.685 -4.797 3.988 1.00 80.75 194 LEU A N 1
ATOM 1456 C CA . LEU A 1 194 ? -11.849 -5.922 4.908 1.00 80.75 194 LEU A CA 1
ATOM 1457 C C . LEU A 1 194 ? -11.237 -5.606 6.275 1.00 80.75 194 LEU A C 1
ATOM 1459 O O . LEU A 1 194 ? -11.911 -5.794 7.287 1.00 80.75 194 LEU A O 1
ATOM 1463 N N . ALA A 1 195 ? -10.018 -5.061 6.300 1.00 77.88 195 ALA A N 1
ATOM 1464 C CA . ALA A 1 195 ? -9.346 -4.651 7.530 1.00 77.88 195 ALA A CA 1
ATOM 1465 C C . ALA A 1 195 ? -10.150 -3.577 8.285 1.00 77.88 195 ALA A C 1
ATOM 1467 O O . ALA A 1 195 ? -10.431 -3.733 9.472 1.00 77.88 195 ALA A O 1
ATOM 1468 N N . GLY A 1 196 ? -10.595 -2.524 7.589 1.00 75.06 196 GLY A N 1
ATOM 1469 C CA . GLY A 1 196 ? -11.391 -1.448 8.184 1.00 75.06 196 GLY A CA 1
ATOM 1470 C C . GLY A 1 196 ? -12.732 -1.936 8.741 1.00 75.06 196 GLY A C 1
ATOM 1471 O O . GLY A 1 196 ? -13.077 -1.625 9.879 1.00 75.06 196 GLY A O 1
ATOM 1472 N N . ARG A 1 197 ? -13.472 -2.757 7.984 1.00 76.88 197 ARG A N 1
ATOM 1473 C CA . ARG A 1 197 ? -14.775 -3.301 8.414 1.00 76.88 197 ARG A CA 1
ATOM 1474 C C . ARG A 1 197 ? -14.660 -4.261 9.588 1.00 76.88 197 ARG A C 1
ATOM 1476 O O . ARG A 1 197 ? -15.463 -4.185 10.510 1.00 76.88 197 ARG A O 1
ATOM 1483 N N . ALA A 1 198 ? -13.671 -5.153 9.565 1.00 71.38 198 ALA A N 1
ATOM 1484 C CA . ALA A 1 198 ? -13.460 -6.119 10.641 1.00 71.38 198 ALA A CA 1
ATOM 1485 C C . ALA A 1 198 ? -13.061 -5.448 11.966 1.00 71.38 198 ALA A C 1
ATOM 1487 O O . ALA A 1 198 ? -13.155 -6.055 13.029 1.00 71.38 198 ALA A O 1
ATOM 1488 N N . ALA A 1 199 ? -12.640 -4.188 11.893 1.00 66.81 199 ALA A N 1
ATOM 1489 C CA . ALA A 1 199 ? -12.247 -3.381 13.024 1.00 66.81 199 ALA A CA 1
ATOM 1490 C C . ALA A 1 199 ? -13.344 -2.363 13.436 1.00 66.81 199 ALA A C 1
ATOM 1492 O O . ALA A 1 199 ? -13.079 -1.500 14.270 1.00 66.81 199 ALA A O 1
ATOM 1493 N N . LYS A 1 200 ? -14.561 -2.409 12.864 1.00 66.25 200 LYS A N 1
ATOM 1494 C CA . LYS A 1 200 ? -15.695 -1.562 13.294 1.00 66.25 200 LYS A CA 1
ATOM 1495 C C . LYS A 1 200 ? -16.153 -1.993 14.707 1.00 66.25 200 LYS A C 1
ATOM 1497 O O . LYS A 1 200 ? -16.298 -3.195 14.939 1.00 66.25 200 LYS A O 1
ATOM 1502 N N . PRO A 1 201 ? -16.364 -1.070 15.664 1.00 56.69 201 PRO A N 1
ATOM 1503 C CA . PRO A 1 201 ? -16.912 -1.420 16.974 1.00 56.69 201 PRO A CA 1
ATOM 1504 C C . PRO A 1 201 ? -18.355 -1.937 16.836 1.00 56.69 201 PRO A C 1
ATOM 1506 O O . PRO A 1 201 ? -19.117 -1.447 16.002 1.00 56.69 201 PRO A O 1
ATOM 1509 N N . ALA A 1 202 ? -18.723 -2.942 17.635 1.00 50.34 202 ALA A N 1
ATOM 1510 C CA . ALA A 1 202 ? -20.088 -3.464 17.673 1.00 50.34 202 ALA A CA 1
ATOM 1511 C C . ALA A 1 202 ? -21.039 -2.367 18.186 1.00 50.34 202 ALA A C 1
ATOM 1513 O O . ALA A 1 202 ? -20.769 -1.788 19.235 1.00 50.34 202 ALA A O 1
ATOM 1514 N N . GLY A 1 203 ? -22.116 -2.075 17.449 1.00 51.97 203 GLY A N 1
ATOM 1515 C CA . GLY A 1 203 ? -23.153 -1.118 17.867 1.00 51.97 203 GLY A CA 1
ATOM 1516 C C . GLY A 1 203 ? -23.320 0.137 17.004 1.00 51.97 203 GLY A C 1
ATOM 1517 O O . GLY A 1 203 ? -24.110 1.001 17.359 1.00 51.97 203 GLY A O 1
ATOM 1518 N N . VAL A 1 204 ? -22.612 0.256 15.879 1.00 52.00 204 VAL A N 1
ATOM 1519 C CA . VAL A 1 204 ? -22.905 1.285 14.868 1.00 52.00 204 VAL A CA 1
ATOM 1520 C C . VAL A 1 204 ? -23.402 0.560 13.623 1.00 52.00 204 VAL A C 1
ATOM 1522 O O . VAL A 1 204 ? -22.582 0.032 12.867 1.00 52.00 204 VAL A O 1
ATOM 1525 N N . GLU A 1 205 ? -24.718 0.468 13.442 1.00 39.00 205 GLU A N 1
ATOM 1526 C CA . GLU A 1 205 ? -25.339 0.081 12.165 1.00 39.00 205 GLU A CA 1
ATOM 1527 C C . GLU A 1 205 ? -25.523 1.316 11.286 1.00 39.00 205 GLU A C 1
ATOM 1529 O O . GLU A 1 205 ? -26.079 2.323 11.775 1.00 39.00 205 GLU A O 1
#

pLDDT: mean 79.62, std 7.57, range [39.0, 90.94]

Foldseek 3Di:
DDPVLLVCLLVLVVVLVVLVVVLVPQDPPDPVSVVVNVVSVCCSQLSVLLSLLQLLQCLAPNDVLSVLLNVLSVLLVVLVVVLVVVLVCLLVVVPPCSPVVSVVSVLLCSLVSNQSSHPNCVSVVVCLSVQLVVDVCLVPLLVVLQVVLVVQLVCLQPDQDPDDDPVVSVVSNVVSNSVSSSSNSVSSSVSSSSSSNSSHDPDDD

Solvent-accessible surface area (backbone atoms only — not comparable to full-atom values): 10636 Å² total; per-residue (Å²): 134,58,71,66,59,53,48,51,50,56,51,51,54,49,52,39,49,53,50,46,51,56,44,71,68,58,68,84,85,47,74,68,44,48,53,49,44,51,53,47,51,48,50,40,53,52,51,49,50,31,58,54,15,18,49,12,16,32,56,54,70,37,90,75,18,49,65,46,6,57,74,18,43,69,54,45,51,54,47,49,53,50,46,50,52,51,28,51,49,32,42,75,71,31,90,84,54,6,79,66,46,25,61,51,50,47,64,64,46,43,33,42,47,34,25,24,14,65,54,32,71,62,20,60,79,67,49,47,27,52,41,28,74,75,33,64,64,48,68,51,48,41,56,50,42,50,50,52,31,51,50,52,26,50,52,41,63,72,57,78,75,96,57,79,55,71,68,52,44,52,51,49,50,51,51,30,49,52,51,28,48,53,44,40,52,52,39,48,52,52,42,39,43,48,36,16,49,47,46,47,69,92,89,75,132

Sequence (205 aa):
MTKRLWLAQAVGNALLAGLAWVWLGLGDAEIWQLAITAVLGLMVVCGSLWLHGGTMASFRLGATAWGRAALALPWLLVWLAAAAAAAWGAIRYGRTAGPWLAPLLVLLLLPVAGALATDGVRSLARSEAWKPFRNWRFLVIAPLVGAAAGFAAYRLIWWVPGLNGLTMQALSAAVRLGLAYLILVTAWVVILALAGRAAKPAGVE

Mean predicted aligned error: 7.92 Å